Protein AF-A0A522JCJ2-F1 (afdb_monomer_lite)

Radius of gyration: 35.07 Å; chains: 1; bounding box: 70×80×94 Å

Structure (mmCIF, N/CA/C/O backbone):
data_AF-A0A522JCJ2-F1
#
_entry.id   AF-A0A522JCJ2-F1
#
loop_
_atom_site.group_PDB
_atom_site.id
_atom_site.type_symbol
_atom_site.label_atom_id
_atom_site.label_alt_id
_atom_site.label_comp_id
_atom_site.label_asym_id
_atom_site.label_entity_id
_atom_site.label_seq_id
_atom_site.pdbx_PDB_ins_code
_atom_site.Cartn_x
_atom_site.Cartn_y
_atom_site.Cartn_z
_atom_site.occupancy
_atom_site.B_iso_or_equiv
_atom_site.auth_seq_id
_atom_site.auth_comp_id
_atom_site.auth_asym_id
_atom_site.auth_atom_id
_atom_site.pdbx_PDB_model_num
ATOM 1 N N . MET A 1 1 ? -13.138 44.680 46.584 1.00 39.56 1 MET A N 1
ATOM 2 C CA . MET A 1 1 ? -12.083 45.059 45.614 1.00 39.56 1 MET A CA 1
ATOM 3 C C . MET A 1 1 ? -11.390 43.790 45.123 1.00 39.56 1 MET A C 1
ATOM 5 O O . MET A 1 1 ? -10.806 43.084 45.936 1.00 39.56 1 MET A O 1
ATOM 9 N N . ARG A 1 2 ? -11.532 43.429 43.839 1.00 47.00 2 ARG A N 1
ATOM 10 C CA . ARG A 1 2 ? -10.900 42.228 43.259 1.00 47.00 2 ARG A CA 1
ATOM 11 C C . ARG A 1 2 ? -9.433 42.543 42.948 1.00 47.00 2 ARG A C 1
ATOM 13 O O . ARG A 1 2 ? -9.166 43.411 42.126 1.00 47.00 2 ARG A O 1
ATOM 20 N N . ARG A 1 3 ? -8.492 41.864 43.613 1.00 49.44 3 ARG A N 1
ATOM 21 C CA . ARG A 1 3 ? -7.062 41.921 43.270 1.00 49.44 3 ARG A CA 1
ATOM 22 C C . ARG A 1 3 ? -6.857 41.191 41.942 1.00 49.44 3 ARG A C 1
ATOM 24 O O . ARG A 1 3 ? -6.947 39.967 41.903 1.00 49.44 3 ARG A O 1
ATOM 31 N N . ALA A 1 4 ? -6.607 41.935 40.867 1.00 53.41 4 ALA A N 1
ATOM 32 C CA . ALA A 1 4 ? -6.116 41.364 39.620 1.00 53.41 4 ALA A CA 1
ATOM 33 C C . ALA A 1 4 ? -4.704 40.812 39.873 1.00 53.41 4 ALA A C 1
ATOM 35 O O . ALA A 1 4 ? -3.803 41.558 40.256 1.00 53.41 4 ALA A O 1
ATOM 36 N N . ARG A 1 5 ? -4.523 39.496 39.731 1.00 63.50 5 ARG A N 1
ATOM 37 C CA . ARG A 1 5 ? -3.193 38.880 39.744 1.00 63.50 5 ARG A CA 1
ATOM 38 C C . ARG A 1 5 ? -2.581 39.125 38.368 1.00 63.50 5 ARG A C 1
ATOM 40 O O . ARG A 1 5 ? -3.046 38.565 37.381 1.00 63.50 5 ARG A O 1
ATOM 47 N N . ALA A 1 6 ? -1.600 40.020 38.308 1.00 58.66 6 ALA A N 1
ATOM 48 C CA . ALA A 1 6 ? -0.792 40.226 37.118 1.00 58.66 6 ALA A CA 1
ATOM 49 C C . ALA A 1 6 ? 0.098 38.990 36.939 1.00 58.66 6 ALA A C 1
ATOM 51 O O . ALA A 1 6 ? 1.076 38.817 37.665 1.00 58.66 6 ALA A O 1
ATOM 52 N N . TYR A 1 7 ? -0.288 38.098 36.028 1.00 66.50 7 TYR A N 1
ATOM 53 C CA . TYR A 1 7 ? 0.570 36.997 35.602 1.00 66.50 7 TYR A CA 1
ATOM 54 C C . TYR A 1 7 ? 1.799 37.589 34.913 1.00 66.50 7 TYR A C 1
ATOM 56 O O . TYR A 1 7 ? 1.682 38.476 34.064 1.00 66.50 7 TYR A O 1
ATOM 64 N N . THR A 1 8 ? 2.984 37.151 35.329 1.00 78.88 8 THR A N 1
ATOM 65 C CA . THR A 1 8 ? 4.235 37.665 34.765 1.00 78.88 8 THR A CA 1
ATOM 66 C C . THR A 1 8 ? 4.354 37.231 33.304 1.00 78.88 8 THR A C 1
ATOM 68 O O . THR A 1 8 ? 3.964 36.124 32.939 1.00 78.88 8 THR A O 1
ATOM 71 N N . LEU A 1 9 ? 4.888 38.101 32.444 1.00 75.44 9 LEU A N 1
ATOM 72 C CA . LEU A 1 9 ? 5.005 37.867 30.994 1.00 75.44 9 LEU A CA 1
ATOM 73 C C . LEU A 1 9 ? 5.744 36.546 30.675 1.00 75.44 9 LEU A C 1
ATOM 75 O O . LEU A 1 9 ? 5.425 35.851 29.713 1.00 75.44 9 LEU A O 1
ATOM 79 N N . LEU A 1 10 ? 6.671 36.159 31.553 1.00 80.12 10 LEU A N 1
ATOM 80 C CA . LEU A 1 10 ? 7.432 34.913 31.494 1.00 80.12 10 LEU A CA 1
ATOM 81 C C . LEU A 1 10 ? 6.557 33.656 31.670 1.00 80.12 10 LEU A C 1
ATOM 83 O O . LEU A 1 10 ? 6.792 32.647 31.011 1.00 80.12 10 LEU A O 1
ATOM 87 N N . GLU A 1 11 ? 5.515 33.722 32.497 1.00 78.31 11 GLU A N 1
ATOM 88 C CA . GLU A 1 11 ? 4.600 32.604 32.762 1.00 78.31 11 GLU A CA 1
ATOM 89 C C . GLU A 1 11 ? 3.718 32.295 31.542 1.00 78.31 11 GLU A C 1
ATOM 91 O O . GLU A 1 11 ? 3.523 31.134 31.181 1.00 78.31 11 GLU A O 1
ATOM 96 N N . ILE A 1 12 ? 3.270 33.336 30.830 1.00 87.06 12 ILE A N 1
ATOM 97 C CA . ILE A 1 12 ? 2.487 33.190 29.593 1.00 87.06 12 ILE A CA 1
ATOM 98 C C . ILE A 1 12 ? 3.350 32.602 28.464 1.00 87.06 12 ILE A C 1
ATOM 100 O O . ILE A 1 12 ? 2.878 31.749 27.710 1.00 87.06 12 ILE A O 1
ATOM 104 N N . LEU A 1 13 ? 4.626 32.994 28.368 1.00 84.12 13 LEU A N 1
ATOM 105 C CA . LEU A 1 13 ? 5.549 32.464 27.356 1.00 84.12 13 LEU A CA 1
ATOM 106 C C . LEU A 1 13 ? 5.823 30.964 27.531 1.00 84.12 13 LEU A C 1
ATOM 108 O O . LEU A 1 13 ? 5.864 30.232 26.542 1.00 84.12 13 LEU A O 1
ATOM 112 N N . ILE A 1 14 ? 5.956 30.486 28.771 1.00 85.69 14 ILE A N 1
ATOM 113 C CA . ILE A 1 14 ? 6.172 29.058 29.049 1.00 85.69 14 ILE A CA 1
ATOM 114 C C . ILE A 1 14 ? 4.930 28.241 28.685 1.00 85.69 14 ILE A C 1
ATOM 116 O O . ILE A 1 14 ? 5.049 27.205 28.030 1.00 85.69 14 ILE A O 1
ATOM 120 N N . VAL A 1 15 ? 3.734 28.715 29.045 1.00 88.31 15 VAL A N 1
ATOM 121 C CA . VAL A 1 15 ? 2.479 28.021 28.712 1.00 88.31 15 VAL A CA 1
ATOM 122 C C . VAL A 1 15 ? 2.301 27.905 27.196 1.00 88.31 15 VAL A C 1
ATOM 124 O O . VAL A 1 15 ? 1.939 26.837 26.703 1.00 88.31 15 VAL A O 1
ATOM 127 N N . LEU A 1 16 ? 2.621 28.957 26.439 1.00 81.38 16 LEU A N 1
ATOM 128 C CA . LEU A 1 16 ? 2.562 28.920 24.975 1.00 81.38 16 LEU A CA 1
ATOM 129 C C . LEU A 1 16 ? 3.581 27.948 24.368 1.00 81.38 16 LEU A C 1
ATOM 131 O O . LEU A 1 16 ? 3.234 27.218 23.441 1.00 81.38 16 LEU A O 1
ATOM 135 N N . ALA A 1 17 ? 4.802 27.880 24.902 1.00 81.00 17 ALA A N 1
ATOM 136 C CA . ALA A 1 17 ? 5.811 26.926 24.442 1.00 81.00 17 ALA A CA 1
ATOM 137 C C . ALA A 1 17 ? 5.389 25.468 24.698 1.00 81.00 17 ALA A C 1
ATOM 139 O O . ALA A 1 17 ? 5.555 24.611 23.827 1.00 81.00 17 ALA A O 1
ATOM 140 N N . VAL A 1 18 ? 4.785 25.188 25.858 1.00 82.94 18 VAL A N 1
ATOM 141 C CA . VAL A 1 18 ? 4.261 23.854 26.194 1.00 82.94 18 VAL A CA 1
ATOM 142 C C . VAL A 1 18 ? 3.070 23.491 25.308 1.00 82.94 18 VAL A C 1
ATOM 144 O O . VAL A 1 18 ? 3.015 22.373 24.797 1.00 82.94 18 VAL A O 1
ATOM 147 N N . LEU A 1 19 ? 2.148 24.425 25.058 1.00 77.88 19 LEU A N 1
ATOM 148 C CA . LEU A 1 19 ? 1.013 24.207 24.154 1.00 77.88 19 LEU A CA 1
ATOM 149 C C . LEU A 1 19 ? 1.470 23.961 22.709 1.00 77.88 19 LEU A C 1
ATOM 151 O O . LEU A 1 19 ? 0.971 23.040 22.057 1.00 77.88 19 LEU A O 1
ATOM 155 N N . ALA A 1 20 ? 2.449 24.725 22.217 1.00 76.06 20 ALA A N 1
ATOM 156 C CA . ALA A 1 20 ? 3.054 24.518 20.900 1.00 76.06 20 ALA A CA 1
ATOM 157 C C . ALA A 1 20 ? 3.768 23.155 20.803 1.00 76.06 20 ALA A C 1
ATOM 159 O O . ALA A 1 20 ? 3.613 22.431 19.820 1.00 76.06 20 ALA A O 1
ATOM 160 N N . GLY A 1 21 ? 4.500 22.752 21.844 1.00 72.56 21 GLY A N 1
ATOM 161 C CA . GLY A 1 21 ? 5.127 21.430 21.909 1.00 72.56 21 GLY A CA 1
ATOM 162 C C . GLY A 1 21 ? 4.108 20.285 21.923 1.00 72.56 21 GLY A C 1
ATOM 163 O O . GLY A 1 21 ? 4.248 19.320 21.169 1.00 72.56 21 GLY A O 1
ATOM 164 N N . ALA A 1 22 ? 3.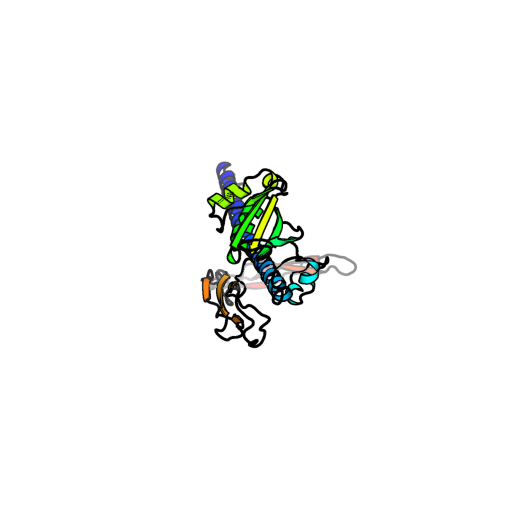050 20.405 22.730 1.00 70.12 22 ALA A N 1
ATOM 165 C CA . ALA A 1 22 ? 1.992 19.403 22.841 1.00 70.12 22 ALA A CA 1
ATOM 166 C C . ALA A 1 22 ? 1.224 19.234 21.522 1.00 70.12 22 ALA A C 1
ATOM 168 O O . ALA A 1 22 ? 0.993 18.111 21.078 1.00 70.12 22 ALA A O 1
ATOM 169 N N . THR A 1 23 ? 0.886 20.338 20.853 1.00 67.75 23 THR A N 1
ATOM 170 C CA . THR A 1 23 ? 0.208 20.313 19.545 1.00 67.75 23 THR A CA 1
ATOM 171 C C . THR A 1 23 ? 1.057 19.651 18.460 1.00 67.75 23 THR A C 1
ATOM 173 O O . THR A 1 23 ? 0.554 18.787 17.740 1.00 67.75 23 THR A O 1
ATOM 176 N N . VAL A 1 24 ? 2.355 19.960 18.377 1.00 65.06 24 VAL A N 1
ATOM 177 C CA . VAL A 1 24 ? 3.271 19.295 17.430 1.00 65.06 24 VAL A CA 1
ATOM 178 C C . VAL A 1 24 ? 3.435 17.804 17.755 1.00 65.06 24 VAL A C 1
ATOM 180 O O . VAL A 1 24 ? 3.438 16.973 16.843 1.00 65.06 24 VAL A O 1
ATOM 183 N N . GLY A 1 25 ? 3.535 17.445 19.038 1.00 56.69 25 GLY A N 1
ATOM 184 C CA . GLY A 1 25 ? 3.641 16.052 19.484 1.00 56.69 25 GLY A CA 1
ATOM 185 C C . GLY A 1 25 ? 2.408 15.221 19.123 1.00 56.69 25 GLY A C 1
ATOM 186 O O . GLY A 1 25 ? 2.534 14.116 18.595 1.00 56.69 25 GLY A O 1
ATOM 187 N N . VAL A 1 26 ? 1.218 15.785 19.322 1.00 60.09 26 VAL A N 1
ATOM 188 C CA . VAL A 1 26 ? -0.063 15.156 18.979 1.00 60.09 26 VAL A CA 1
ATOM 189 C C . VAL A 1 26 ? -0.217 14.985 17.459 1.00 60.09 26 VAL A C 1
ATOM 191 O O . VAL A 1 26 ? -0.576 13.901 17.005 1.00 60.09 26 VAL A O 1
ATOM 194 N N . LEU A 1 27 ? 0.153 15.984 16.649 1.00 53.62 27 LEU A N 1
ATOM 195 C CA . LEU A 1 27 ? 0.138 15.876 15.179 1.00 53.62 27 LEU A CA 1
ATOM 196 C C . LEU A 1 27 ? 1.114 14.813 14.646 1.00 53.62 27 LEU A C 1
ATOM 198 O O . LEU A 1 27 ? 0.794 14.078 13.709 1.00 53.62 27 LEU A O 1
ATOM 202 N N . ARG A 1 28 ? 2.296 14.681 15.261 1.00 53.09 28 ARG A N 1
ATOM 203 C CA . ARG A 1 28 ? 3.255 13.609 14.945 1.00 53.09 28 ARG A CA 1
ATOM 204 C C . ARG A 1 28 ? 2.675 12.231 15.266 1.00 53.09 28 ARG A C 1
ATOM 206 O O . ARG A 1 28 ? 2.857 11.314 14.470 1.00 53.09 28 ARG A O 1
ATOM 213 N N . LEU A 1 29 ? 1.950 12.099 16.377 1.00 52.84 29 LEU A N 1
ATOM 214 C CA . LEU A 1 29 ? 1.332 10.837 16.784 1.00 52.84 29 LEU A CA 1
ATOM 215 C C . LEU A 1 29 ? 0.191 10.429 15.837 1.00 52.84 29 LEU A C 1
ATOM 217 O O . LEU A 1 29 ? 0.156 9.283 15.396 1.00 52.84 29 LEU A O 1
ATOM 221 N N . PHE A 1 30 ? -0.680 11.373 15.461 1.00 50.62 30 PHE A N 1
ATOM 222 C CA . PHE A 1 30 ? -1.784 11.121 14.525 1.00 50.62 30 PHE A CA 1
ATOM 223 C C . PHE A 1 30 ? -1.301 10.812 13.098 1.00 50.62 30 PHE A C 1
ATOM 225 O O . PHE A 1 30 ? -1.813 9.901 12.453 1.00 50.62 30 PHE A O 1
ATOM 232 N N . SER A 1 31 ? -0.238 11.468 12.618 1.00 45.00 31 SER A N 1
ATOM 233 C CA . SER A 1 31 ? 0.308 11.151 11.287 1.00 45.00 31 SER A CA 1
ATOM 234 C C . SER A 1 31 ? 0.875 9.728 11.181 1.00 45.00 31 SER A C 1
ATOM 236 O O . SER A 1 31 ? 0.872 9.146 10.099 1.00 45.00 31 SER A O 1
ATOM 238 N N . MET A 1 32 ? 1.325 9.136 12.292 1.00 51.09 32 MET A N 1
ATOM 239 C CA . MET A 1 32 ? 1.806 7.751 12.333 1.00 51.09 32 MET A CA 1
ATOM 240 C C . MET A 1 32 ? 0.671 6.718 12.300 1.00 51.09 32 MET A C 1
ATOM 242 O O . MET A 1 32 ? 0.886 5.618 11.789 1.00 51.09 32 MET A O 1
ATOM 246 N N . SER A 1 33 ? -0.518 7.027 12.832 1.00 49.38 33 SER A N 1
ATOM 247 C CA . SER A 1 33 ? -1.679 6.125 12.762 1.00 49.38 33 SER A CA 1
ATOM 248 C C . SER A 1 33 ? -2.324 6.123 11.378 1.00 49.38 33 SER A C 1
ATOM 250 O O . SER A 1 33 ? -2.636 5.050 10.862 1.00 49.38 33 SER A O 1
ATOM 252 N N . ASP A 1 34 ? -2.435 7.286 10.736 1.00 54.53 34 ASP A N 1
ATOM 253 C CA . ASP A 1 34 ? -3.073 7.401 9.418 1.00 54.53 34 ASP A CA 1
ATOM 254 C C . ASP A 1 34 ? -2.214 6.773 8.314 1.00 54.53 34 ASP A C 1
ATOM 256 O O . ASP A 1 34 ? -2.722 6.055 7.456 1.00 54.53 34 ASP A O 1
ATOM 260 N N . VAL A 1 35 ? -0.887 6.949 8.378 1.00 56.22 35 VAL A N 1
ATOM 261 C CA . VAL A 1 35 ? 0.051 6.313 7.435 1.00 56.22 35 VAL A CA 1
ATOM 262 C C . VAL A 1 35 ? 0.006 4.788 7.545 1.00 56.22 35 VAL A C 1
ATOM 264 O O . VAL A 1 35 ? 0.123 4.106 6.532 1.00 56.22 35 VAL A O 1
ATOM 267 N N . LYS A 1 36 ? -0.201 4.234 8.747 1.00 58.78 36 LYS A N 1
ATOM 268 C CA . LYS A 1 36 ? -0.339 2.781 8.932 1.00 58.78 36 LYS A CA 1
ATOM 269 C C . LYS A 1 36 ? -1.658 2.261 8.372 1.00 58.78 36 LYS A C 1
ATOM 271 O O . LYS A 1 36 ? -1.648 1.240 7.693 1.00 58.78 36 LYS A O 1
ATOM 276 N N . ALA A 1 37 ? -2.766 2.958 8.616 1.00 60.09 37 ALA A N 1
ATOM 277 C CA . ALA A 1 37 ? -4.070 2.570 8.084 1.00 60.09 37 ALA A CA 1
ATOM 278 C C . ALA A 1 37 ? -4.103 2.637 6.546 1.00 60.09 37 ALA A C 1
ATOM 280 O O . ALA A 1 37 ? -4.580 1.702 5.897 1.00 60.09 37 ALA A O 1
ATOM 281 N N . GLU A 1 38 ? -3.535 3.694 5.960 1.00 64.12 38 GLU A N 1
ATOM 282 C CA . GLU A 1 38 ? -3.481 3.863 4.506 1.00 64.12 38 GLU A CA 1
ATOM 283 C C . GLU A 1 38 ? -2.511 2.868 3.856 1.00 64.12 38 GLU A C 1
ATOM 285 O O . GLU A 1 38 ? -2.858 2.236 2.860 1.00 64.12 38 GLU A O 1
ATOM 290 N N . ALA A 1 39 ? -1.348 2.617 4.469 1.00 65.62 39 ALA A N 1
ATOM 291 C CA . ALA A 1 39 ? -0.423 1.585 4.002 1.00 65.62 39 ALA A CA 1
ATOM 292 C C . ALA A 1 39 ? -1.046 0.181 4.059 1.00 65.62 39 ALA A C 1
ATOM 294 O O . ALA A 1 39 ? -0.883 -0.590 3.121 1.00 65.62 39 ALA A O 1
ATOM 295 N N . GLN A 1 40 ? -1.812 -0.149 5.105 1.00 68.62 40 GLN A N 1
ATOM 296 C CA . GLN A 1 40 ? -2.522 -1.432 5.206 1.00 68.62 40 GLN A CA 1
ATOM 297 C C . GLN A 1 40 ? -3.634 -1.576 4.168 1.00 68.62 40 GLN A C 1
ATOM 299 O O . GLN A 1 40 ? -3.884 -2.667 3.647 1.00 68.62 40 GLN A O 1
ATOM 304 N N . LYS A 1 41 ? -4.354 -0.488 3.890 1.00 69.81 41 LYS A N 1
ATOM 305 C CA . LYS A 1 41 ? -5.380 -0.463 2.850 1.00 69.81 41 LYS A CA 1
ATOM 306 C C . LYS A 1 41 ? -4.758 -0.663 1.469 1.00 69.81 41 LYS A C 1
ATOM 308 O O . LYS A 1 41 ? -5.244 -1.508 0.718 1.00 69.81 41 LYS A O 1
ATOM 313 N N . GLU A 1 42 ? -3.670 0.041 1.172 1.00 73.56 42 GLU A N 1
ATOM 314 C CA . GLU A 1 42 ? -2.948 -0.112 -0.092 1.00 73.56 42 GLU A CA 1
ATOM 315 C C . GLU A 1 42 ? -2.330 -1.503 -0.233 1.00 73.56 42 GLU A C 1
ATOM 317 O O . GLU A 1 42 ? -2.436 -2.128 -1.284 1.00 73.56 42 GLU A O 1
ATOM 322 N N . GLN A 1 43 ? -1.733 -2.029 0.834 1.00 73.69 43 GLN A N 1
ATOM 323 C CA . GLN A 1 43 ? -1.132 -3.356 0.821 1.00 73.69 43 GLN A CA 1
ATOM 324 C C . GLN A 1 43 ? -2.174 -4.425 0.473 1.00 73.69 43 GLN A C 1
ATOM 326 O O . GLN A 1 43 ? -1.928 -5.251 -0.399 1.00 73.69 43 GLN A O 1
ATOM 331 N N . ARG A 1 44 ? -3.375 -4.365 1.066 1.00 74.56 44 ARG A N 1
ATOM 332 C CA . ARG A 1 44 ? -4.482 -5.275 0.715 1.00 74.56 44 ARG A CA 1
ATOM 333 C C . ARG A 1 44 ? -4.932 -5.119 -0.736 1.00 74.56 44 ARG A C 1
ATOM 335 O O . ARG A 1 44 ? -5.167 -6.122 -1.405 1.00 74.56 44 ARG A O 1
ATOM 342 N N . SER A 1 45 ? -5.034 -3.879 -1.214 1.00 77.38 45 SER A N 1
ATOM 343 C CA . SER A 1 45 ? -5.377 -3.557 -2.604 1.00 77.38 45 SER A CA 1
ATOM 344 C C . SER A 1 45 ? -4.387 -4.188 -3.588 1.00 77.38 45 SER A C 1
ATOM 346 O O . SER A 1 45 ? -4.782 -4.894 -4.519 1.00 77.38 45 SER A O 1
ATOM 348 N N . ILE A 1 46 ? -3.090 -4.006 -3.342 1.00 79.19 46 ILE A N 1
ATOM 349 C CA . ILE A 1 46 ? -2.034 -4.481 -4.234 1.00 79.19 46 ILE A CA 1
ATOM 350 C C . ILE A 1 46 ? -1.844 -5.993 -4.134 1.00 79.19 46 ILE A C 1
ATOM 352 O O . ILE A 1 46 ? -1.684 -6.624 -5.176 1.00 79.19 46 ILE A O 1
ATOM 356 N N . SER A 1 47 ? -1.946 -6.603 -2.950 1.00 78.19 47 SER A N 1
ATOM 357 C CA . SER A 1 47 ? -1.942 -8.069 -2.824 1.00 78.19 47 SER A CA 1
ATOM 358 C C . SER A 1 47 ? -3.111 -8.699 -3.589 1.00 78.19 47 SER A C 1
ATOM 360 O O . SER A 1 47 ? -2.905 -9.624 -4.373 1.00 78.19 47 SER A O 1
ATOM 362 N N . ALA A 1 48 ? -4.322 -8.142 -3.465 1.00 79.00 48 ALA A N 1
ATOM 363 C CA . ALA A 1 48 ? -5.478 -8.608 -4.231 1.00 79.00 48 ALA A CA 1
ATOM 364 C C . ALA A 1 48 ? -5.277 -8.447 -5.749 1.00 79.00 48 ALA A C 1
ATOM 366 O O . ALA A 1 48 ? -5.664 -9.326 -6.521 1.00 79.00 48 ALA A O 1
ATOM 367 N N . LEU A 1 49 ? -4.639 -7.354 -6.186 1.00 83.94 49 LEU A N 1
ATOM 368 C CA . LEU A 1 49 ? -4.289 -7.136 -7.590 1.00 83.94 49 LEU A CA 1
ATOM 369 C C . LEU A 1 49 ? -3.265 -8.157 -8.083 1.00 83.94 49 LEU A C 1
ATOM 371 O O . LEU A 1 49 ? -3.467 -8.766 -9.130 1.00 83.94 49 LEU A O 1
ATOM 375 N N . VAL A 1 50 ? -2.202 -8.390 -7.323 1.00 84.81 50 VAL A N 1
ATOM 376 C CA . VAL A 1 50 ? -1.175 -9.391 -7.624 1.00 84.81 50 VAL A CA 1
ATOM 377 C C . VAL A 1 50 ? -1.796 -10.783 -7.769 1.00 84.81 50 VAL A C 1
ATOM 379 O O . VAL A 1 50 ? -1.490 -11.487 -8.735 1.00 84.81 50 VAL A O 1
ATOM 382 N N . ASP A 1 51 ? -2.699 -11.169 -6.870 1.00 82.38 51 ASP A N 1
ATOM 383 C CA . ASP A 1 51 ? -3.380 -12.464 -6.933 1.00 82.38 51 ASP A CA 1
ATOM 384 C C . ASP A 1 51 ? -4.371 -12.548 -8.098 1.00 82.38 51 ASP A C 1
ATOM 386 O O . ASP A 1 51 ? -4.437 -13.576 -8.773 1.00 82.38 51 ASP A O 1
ATOM 390 N N . ALA A 1 52 ? -5.073 -11.460 -8.421 1.00 83.12 52 ALA A N 1
ATOM 391 C CA . ALA A 1 52 ? -5.925 -11.389 -9.605 1.00 83.12 52 ALA A CA 1
ATOM 392 C C . ALA A 1 52 ? -5.114 -11.551 -10.904 1.00 83.12 52 ALA A C 1
ATOM 394 O O . ALA A 1 52 ? -5.513 -12.318 -11.783 1.00 83.12 52 ALA A O 1
ATOM 395 N N . VAL A 1 53 ? -3.952 -10.893 -11.020 1.00 85.62 53 VAL A N 1
ATOM 396 C CA . VAL A 1 53 ? -3.042 -11.061 -12.169 1.00 85.62 53 VAL A CA 1
ATOM 397 C C . VAL A 1 53 ? -2.566 -12.509 -12.258 1.00 85.62 53 VAL A C 1
ATOM 399 O O . VAL A 1 53 ? -2.646 -13.123 -13.323 1.00 85.62 53 VAL A O 1
ATOM 402 N N . ARG A 1 54 ? -2.111 -13.086 -11.141 1.00 83.81 54 ARG A N 1
ATOM 403 C CA . ARG A 1 54 ? -1.665 -14.487 -11.092 1.00 83.81 54 ARG A CA 1
ATOM 404 C C . ARG A 1 54 ? -2.781 -15.448 -11.490 1.00 83.81 54 ARG A C 1
ATOM 406 O O . ARG A 1 54 ? -2.512 -16.369 -12.250 1.00 83.81 54 ARG A O 1
ATOM 413 N N . GLY A 1 55 ? -4.010 -15.219 -11.032 1.00 80.25 55 GLY A N 1
ATOM 414 C CA . GLY A 1 55 ? -5.175 -16.036 -11.369 1.00 80.25 55 GLY A CA 1
ATOM 415 C C . GLY A 1 55 ? -5.535 -15.970 -12.853 1.00 80.25 55 GLY A C 1
ATOM 416 O O . GLY A 1 55 ? -5.667 -17.009 -13.498 1.00 80.25 55 GLY A O 1
ATOM 417 N N . VAL A 1 56 ? -5.623 -14.764 -13.424 1.00 83.44 56 VAL A N 1
ATOM 418 C CA . VAL A 1 56 ? -5.941 -14.565 -14.853 1.00 83.44 56 VAL A CA 1
ATOM 419 C C . VAL A 1 56 ? -4.889 -15.208 -15.755 1.00 83.44 56 VAL A C 1
ATOM 421 O O . VAL A 1 56 ? -5.235 -15.835 -16.753 1.00 83.44 56 VAL A O 1
ATOM 424 N N . TYR A 1 57 ? -3.610 -15.083 -15.398 1.00 82.56 57 TYR A N 1
ATOM 425 C CA . TYR A 1 57 ? -2.500 -15.581 -16.209 1.00 82.56 57 TYR A CA 1
ATOM 426 C C . TYR A 1 57 ? -1.988 -16.950 -15.743 1.00 82.56 57 TYR A C 1
ATOM 428 O O . TYR A 1 57 ? -0.944 -17.390 -16.213 1.00 82.56 57 TYR A O 1
ATOM 436 N N . ALA A 1 58 ? -2.683 -17.663 -14.853 1.00 81.12 58 ALA A N 1
ATOM 437 C CA . ALA A 1 58 ? -2.188 -18.920 -14.276 1.00 81.12 58 ALA A CA 1
ATOM 438 C C . ALA A 1 58 ? -1.877 -19.993 -15.337 1.00 81.12 58 ALA A C 1
ATOM 440 O O . ALA A 1 58 ? -0.897 -20.723 -15.210 1.00 81.12 58 ALA A O 1
ATOM 441 N N . ALA A 1 59 ? -2.696 -20.067 -16.390 1.00 75.50 59 ALA A N 1
ATOM 442 C CA . ALA A 1 59 ? -2.538 -21.019 -17.491 1.00 75.50 59 ALA A CA 1
ATOM 443 C C . ALA A 1 59 ? -1.665 -20.495 -18.646 1.00 75.50 59 ALA A C 1
ATOM 445 O O . ALA A 1 59 ? -1.339 -21.255 -19.558 1.00 75.50 59 ALA A O 1
ATOM 446 N N . SER A 1 60 ? -1.298 -19.212 -18.625 1.00 77.12 60 SER A N 1
ATOM 447 C CA . SER A 1 60 ? -0.465 -18.604 -19.661 1.00 77.12 60 SER A CA 1
ATOM 448 C C . SER A 1 60 ? 1.005 -18.979 -19.442 1.00 77.12 60 SER A C 1
ATOM 450 O O . SER A 1 60 ? 1.446 -19.056 -18.296 1.00 77.12 60 SER A O 1
ATOM 452 N N . PRO A 1 61 ? 1.802 -19.184 -20.504 1.00 73.38 61 PRO A N 1
ATOM 453 C CA . PRO A 1 61 ? 3.239 -19.428 -20.372 1.00 73.38 61 PRO A CA 1
ATOM 454 C C . PRO A 1 61 ? 4.022 -18.143 -20.053 1.00 73.38 61 PRO A C 1
ATOM 456 O O . PRO A 1 61 ? 5.042 -18.209 -19.371 1.00 73.38 61 PRO A O 1
ATOM 459 N N . SER A 1 62 ? 3.501 -16.968 -20.423 1.00 81.75 62 SER A N 1
ATOM 460 C CA . SER A 1 62 ? 4.075 -15.639 -20.147 1.00 81.75 62 SER A CA 1
ATOM 461 C C . SER A 1 62 ? 3.031 -14.675 -19.552 1.00 81.75 62 SER A C 1
ATOM 463 O O . SER A 1 62 ? 1.869 -15.050 -19.370 1.00 81.75 62 SER A O 1
ATOM 465 N N . TYR A 1 63 ? 3.455 -13.462 -19.194 1.00 85.94 63 TYR A N 1
ATOM 466 C CA . TYR A 1 63 ? 2.602 -12.298 -18.898 1.00 85.94 63 TYR A CA 1
ATOM 467 C C . TYR A 1 63 ? 2.531 -11.327 -20.087 1.00 85.94 63 TYR A C 1
ATOM 469 O O . TYR A 1 63 ? 2.209 -10.150 -19.928 1.00 85.94 63 TYR A O 1
ATOM 477 N N . GLU A 1 64 ? 2.875 -11.791 -21.286 1.00 85.00 64 GLU A N 1
ATOM 478 C CA . GLU A 1 64 ? 2.752 -10.983 -22.492 1.00 85.00 64 GLU A CA 1
ATOM 479 C C . GLU A 1 64 ? 1.296 -10.553 -22.700 1.00 85.00 64 GLU A C 1
ATOM 481 O O . GLU A 1 64 ? 0.367 -11.331 -22.481 1.00 85.00 64 GLU A O 1
ATOM 486 N N . GLY A 1 65 ? 1.097 -9.290 -23.077 1.00 81.38 65 GLY A N 1
ATOM 487 C CA . GLY A 1 65 ? -0.243 -8.729 -23.245 1.00 81.38 65 GLY A CA 1
ATOM 488 C C . GLY A 1 65 ? -1.015 -8.538 -21.938 1.00 81.38 65 GLY A C 1
ATOM 489 O O . GLY A 1 65 ? -2.229 -8.355 -21.994 1.00 81.38 65 GLY A O 1
ATOM 490 N N . VAL A 1 66 ? -0.344 -8.571 -20.775 1.00 85.50 66 VAL A N 1
ATOM 491 C CA . VAL A 1 66 ? -1.008 -8.297 -19.498 1.00 85.50 66 VAL A CA 1
ATOM 492 C C . VAL A 1 66 ? -1.729 -6.952 -19.530 1.00 85.50 66 VAL A C 1
ATOM 494 O O . VAL A 1 66 ? -1.145 -5.919 -19.854 1.00 85.50 66 VAL A O 1
ATOM 497 N N . ASP A 1 67 ? -3.011 -6.988 -19.182 1.00 83.94 67 ASP A N 1
ATOM 498 C CA . ASP A 1 67 ? -3.904 -5.848 -19.299 1.00 83.94 67 ASP A CA 1
ATOM 499 C C . ASP A 1 67 ? -4.761 -5.681 -18.041 1.00 83.94 67 ASP A C 1
ATOM 501 O O . ASP A 1 67 ? -5.359 -6.633 -17.525 1.00 83.94 67 ASP A O 1
ATOM 505 N N . MET A 1 68 ? -4.820 -4.441 -17.550 1.00 84.38 68 MET A N 1
ATOM 506 C CA . MET A 1 68 ? -5.523 -4.110 -16.312 1.00 84.38 68 MET A CA 1
ATOM 507 C C . MET A 1 68 ? -7.040 -4.282 -16.450 1.00 84.38 68 MET A C 1
ATOM 509 O O . MET A 1 68 ? -7.697 -4.612 -15.468 1.00 84.38 68 MET A O 1
ATOM 513 N N . SER A 1 69 ? -7.615 -4.108 -17.644 1.00 79.56 69 SER A N 1
ATOM 514 C CA . SER A 1 69 ? -9.062 -4.243 -17.857 1.00 79.56 69 SER A CA 1
ATOM 515 C C . SER A 1 69 ? -9.530 -5.699 -17.800 1.00 79.56 69 SER A C 1
ATOM 517 O O . SER A 1 69 ? -10.652 -5.971 -17.369 1.00 79.56 69 SER A O 1
ATOM 519 N N . LEU A 1 70 ? -8.672 -6.652 -18.182 1.00 78.00 70 LEU A N 1
ATOM 520 C CA . LEU A 1 70 ? -8.947 -8.079 -18.005 1.00 78.00 70 LEU A CA 1
ATOM 521 C C . LEU A 1 70 ? -8.872 -8.475 -16.527 1.00 78.00 70 LEU A C 1
ATOM 523 O O . LEU A 1 70 ? -9.722 -9.215 -16.035 1.00 78.00 70 LEU A O 1
ATOM 527 N N . VAL A 1 71 ? -7.870 -7.955 -15.821 1.00 81.19 71 VAL A N 1
ATOM 528 C CA . VAL A 1 71 ? -7.632 -8.251 -14.404 1.00 81.19 71 VAL A CA 1
ATOM 529 C C . VAL A 1 71 ? -8.710 -7.627 -13.522 1.00 81.19 71 VAL A C 1
ATOM 531 O O . VAL A 1 71 ? -9.231 -8.304 -12.641 1.00 81.19 71 VAL A O 1
ATOM 534 N N . ALA A 1 72 ? -9.133 -6.395 -13.810 1.00 78.75 72 ALA A N 1
ATOM 535 C CA . ALA A 1 72 ? -10.184 -5.686 -13.077 1.00 78.75 72 ALA A CA 1
ATOM 536 C C . ALA A 1 72 ? -11.560 -6.379 -13.121 1.00 78.75 72 ALA A C 1
ATOM 538 O O . ALA A 1 72 ? -12.423 -6.074 -12.305 1.00 78.75 72 ALA A O 1
ATOM 539 N N . LYS A 1 73 ? -11.780 -7.340 -14.028 1.00 73.75 73 LYS A N 1
ATOM 540 C CA . LYS A 1 73 ? -13.009 -8.153 -14.055 1.00 73.75 73 LYS A CA 1
ATOM 541 C C . LYS A 1 73 ? -13.029 -9.261 -12.997 1.00 73.75 73 LYS A C 1
ATOM 543 O O . LYS A 1 73 ? -14.057 -9.915 -12.833 1.00 73.75 73 LYS A O 1
ATOM 548 N N . GLN A 1 74 ? -11.920 -9.501 -12.297 1.00 73.38 74 GLN A N 1
ATOM 549 C CA . GLN A 1 74 ? -11.854 -10.505 -11.238 1.00 73.38 74 GLN A CA 1
ATOM 550 C C . GLN A 1 74 ? -12.676 -10.083 -10.021 1.00 73.38 74 GLN A C 1
ATOM 552 O O . GLN A 1 74 ? -12.531 -8.977 -9.500 1.00 73.38 74 GLN A O 1
ATOM 557 N N . ALA A 1 75 ? -13.502 -11.003 -9.519 1.00 59.31 75 ALA A N 1
ATOM 558 C CA . ALA A 1 75 ? -14.357 -10.762 -8.357 1.00 59.31 75 ALA A CA 1
ATOM 559 C C . ALA A 1 75 ? -13.554 -10.395 -7.093 1.00 59.31 75 ALA A C 1
ATOM 561 O O . ALA A 1 75 ? -14.039 -9.634 -6.258 1.00 59.31 75 ALA A O 1
ATOM 562 N N . SER A 1 76 ? -12.308 -10.874 -6.984 1.00 68.50 76 SER A N 1
ATOM 563 C CA . SER A 1 76 ? -11.388 -10.549 -5.886 1.00 68.50 76 SER A CA 1
ATOM 564 C C . SER A 1 76 ? -11.043 -9.058 -5.785 1.00 68.50 76 SER A C 1
ATOM 566 O O . SER A 1 76 ? -10.598 -8.613 -4.731 1.00 68.50 76 SER A O 1
ATOM 568 N N . LEU A 1 77 ? -11.284 -8.271 -6.840 1.00 69.31 77 LEU A N 1
ATOM 569 C CA . LEU A 1 77 ? -11.012 -6.835 -6.874 1.00 69.31 77 LEU A CA 1
ATOM 570 C C . LEU A 1 77 ? -12.235 -5.959 -6.590 1.00 69.31 77 LEU A C 1
ATOM 572 O O . LEU A 1 77 ? -12.085 -4.746 -6.473 1.00 69.31 77 LEU A O 1
ATOM 576 N N . ALA A 1 78 ? -13.431 -6.523 -6.397 1.00 66.00 78 ALA A N 1
ATOM 577 C CA . ALA A 1 78 ? -14.659 -5.738 -6.224 1.00 66.00 78 ALA A CA 1
ATOM 578 C C . ALA A 1 78 ? -14.599 -4.716 -5.064 1.00 66.00 78 ALA A C 1
ATOM 580 O O . ALA A 1 78 ? -15.208 -3.655 -5.153 1.00 66.00 78 ALA A O 1
ATOM 581 N N . GLY A 1 79 ? -13.835 -5.001 -4.000 1.00 64.25 79 GLY A N 1
ATOM 582 C CA . GLY A 1 79 ? -13.615 -4.079 -2.872 1.00 64.25 79 GLY A CA 1
ATOM 583 C C . GLY A 1 79 ? -12.442 -3.101 -3.040 1.00 64.25 79 GLY A C 1
ATOM 584 O O . GLY A 1 79 ? -12.204 -2.276 -2.161 1.00 64.25 79 GLY A O 1
ATOM 585 N N . VAL A 1 80 ? -11.694 -3.212 -4.138 1.00 66.38 80 VAL A N 1
ATOM 586 C CA . VAL A 1 80 ? -10.439 -2.489 -4.408 1.00 66.38 80 VAL A CA 1
ATOM 587 C C . VAL A 1 80 ? -10.592 -1.485 -5.560 1.00 66.38 80 VAL A C 1
ATOM 589 O O . VAL A 1 80 ? -9.877 -0.485 -5.627 1.00 66.38 80 VAL A O 1
ATOM 592 N N . LEU A 1 81 ? -11.543 -1.721 -6.464 1.00 67.62 81 LEU A N 1
ATOM 593 C CA . LEU A 1 81 ? -11.802 -0.861 -7.617 1.00 67.62 81 LEU A CA 1
ATOM 594 C C . LEU A 1 81 ? -12.531 0.427 -7.209 1.00 67.62 81 LEU A C 1
ATOM 596 O O . LEU A 1 81 ? -13.443 0.419 -6.381 1.00 67.62 81 LEU A O 1
ATOM 600 N N . ARG A 1 82 ? -12.157 1.552 -7.830 1.00 68.56 82 ARG A N 1
ATOM 601 C CA . ARG A 1 82 ? -12.935 2.799 -7.744 1.00 68.56 82 ARG A CA 1
ATOM 602 C C . ARG A 1 82 ? -14.136 2.772 -8.692 1.00 68.56 82 ARG A C 1
ATOM 604 O O . ARG A 1 82 ? -14.286 1.865 -9.502 1.00 68.56 82 ARG A O 1
ATOM 611 N N . ALA A 1 83 ? -14.964 3.819 -8.636 1.00 59.19 83 ALA A N 1
ATOM 612 C CA . ALA A 1 83 ? -16.107 4.017 -9.535 1.00 59.19 83 ALA A CA 1
ATOM 613 C C . ALA A 1 83 ? -15.740 3.967 -11.035 1.00 59.19 83 ALA A C 1
ATOM 615 O O . ALA A 1 83 ? -16.589 3.656 -11.861 1.00 59.19 83 ALA A O 1
ATOM 616 N N . SER A 1 84 ? -14.475 4.231 -11.386 1.00 61.62 84 SER A N 1
ATOM 617 C CA . SER A 1 84 ? -13.930 4.083 -12.741 1.00 61.62 84 SER A CA 1
ATOM 618 C C . SER A 1 84 ? -13.699 2.628 -13.177 1.00 61.62 84 SER A C 1
ATOM 620 O O . SER A 1 84 ? -13.323 2.398 -14.323 1.00 61.62 84 SER A O 1
ATOM 622 N N . GLY A 1 85 ? -13.871 1.648 -12.285 1.00 70.38 85 GLY A N 1
ATOM 623 C CA . GLY A 1 85 ? -13.613 0.231 -12.553 1.00 70.38 85 GLY A CA 1
ATOM 624 C C . GLY A 1 85 ? -12.130 -0.135 -12.637 1.00 70.38 85 GLY A C 1
ATOM 625 O O . GLY A 1 85 ? -11.809 -1.252 -13.029 1.00 70.38 85 GLY A O 1
ATOM 626 N N . LEU A 1 86 ? -11.223 0.780 -12.275 1.00 77.44 86 LEU A N 1
ATOM 627 C CA . LEU A 1 86 ? -9.777 0.558 -12.267 1.00 77.44 86 LEU A CA 1
ATOM 628 C C . LEU A 1 86 ? -9.190 0.792 -10.867 1.00 77.44 86 LEU A C 1
ATOM 630 O O . LEU A 1 86 ? -9.693 1.647 -10.124 1.00 77.44 86 LEU A O 1
ATOM 634 N N . PRO A 1 87 ? -8.130 0.052 -10.497 1.00 78.75 87 PRO A N 1
ATOM 635 C CA . PRO A 1 87 ? -7.451 0.253 -9.230 1.00 78.75 87 PRO A CA 1
ATOM 636 C C . PRO A 1 87 ? -6.612 1.536 -9.267 1.00 78.75 87 PRO A C 1
ATOM 638 O O . PRO A 1 87 ? -5.987 1.888 -10.272 1.00 78.75 87 PRO A O 1
ATOM 641 N N . VAL A 1 88 ? -6.598 2.232 -8.140 1.00 83.00 88 VAL A N 1
ATOM 642 C CA . VAL A 1 88 ? -5.847 3.470 -7.918 1.00 83.00 88 VAL A CA 1
ATOM 643 C C . VAL A 1 88 ? -4.934 3.300 -6.719 1.00 83.00 88 VAL A C 1
ATOM 645 O O . VAL A 1 88 ? -5.216 2.510 -5.821 1.00 83.00 88 VAL A O 1
ATOM 648 N N . SER A 1 89 ? -3.882 4.098 -6.696 1.00 81.88 89 SER A N 1
ATOM 649 C CA . SER A 1 89 ? -2.994 4.233 -5.559 1.00 81.88 89 SER A CA 1
ATOM 650 C C . SER A 1 89 ? -3.671 5.001 -4.429 1.00 81.88 89 SER A C 1
ATOM 652 O O . SER A 1 89 ? -4.153 6.119 -4.632 1.00 81.88 89 SER A O 1
ATOM 654 N N . ALA A 1 90 ? -3.665 4.455 -3.220 1.00 77.88 90 ALA A N 1
ATOM 655 C CA . ALA A 1 90 ? -4.017 5.183 -2.002 1.00 77.88 90 ALA A CA 1
ATOM 656 C C . ALA A 1 90 ? -2.998 6.295 -1.675 1.00 77.88 90 ALA A C 1
ATOM 658 O O . ALA A 1 90 ? -3.339 7.315 -1.083 1.00 77.88 90 ALA A O 1
ATOM 659 N N . PHE A 1 91 ? -1.747 6.137 -2.122 1.00 76.88 91 PHE A N 1
ATOM 660 C CA . PHE A 1 91 ? -0.660 7.081 -1.852 1.00 76.88 91 PHE A CA 1
ATOM 661 C C . PHE A 1 91 ? -0.686 8.335 -2.733 1.00 76.88 91 PHE A C 1
ATOM 663 O O . PHE A 1 91 ? -0.205 9.386 -2.312 1.00 76.88 91 PHE A O 1
ATOM 670 N N . SER A 1 92 ? -1.200 8.240 -3.957 1.00 80.56 92 SER A N 1
ATOM 671 C CA . SER A 1 92 ? -1.203 9.353 -4.921 1.00 80.56 92 SER A CA 1
ATOM 672 C C . SER A 1 92 ? -2.576 9.663 -5.505 1.00 80.56 92 SER A C 1
ATOM 674 O O . SER A 1 92 ? -2.776 10.741 -6.051 1.00 80.56 92 SER A O 1
ATOM 676 N N . GLY A 1 93 ? -3.538 8.747 -5.397 1.00 80.31 93 GLY A N 1
ATOM 677 C CA . GLY A 1 93 ? -4.831 8.843 -6.073 1.00 80.31 93 GLY A CA 1
ATOM 678 C C . GLY A 1 93 ? -4.787 8.490 -7.563 1.00 80.31 93 GLY A C 1
ATOM 679 O O . GLY A 1 93 ? -5.854 8.316 -8.156 1.00 80.31 93 GLY A O 1
ATOM 680 N N . ASP A 1 94 ? -3.591 8.336 -8.136 1.00 84.06 94 ASP A N 1
ATOM 681 C CA . ASP A 1 94 ? -3.362 8.004 -9.541 1.00 84.06 94 ASP A CA 1
ATOM 682 C C . ASP A 1 94 ? -3.712 6.550 -9.862 1.00 84.06 94 ASP A C 1
ATOM 684 O O . ASP A 1 94 ? -3.694 5.669 -9.000 1.00 84.06 94 ASP A O 1
ATOM 688 N N . LEU A 1 95 ? -4.001 6.283 -11.138 1.00 83.56 95 LEU A N 1
ATOM 689 C CA . LEU A 1 95 ? -4.240 4.929 -11.631 1.00 83.56 95 LEU A CA 1
ATOM 690 C C . LEU A 1 95 ? -2.988 4.063 -11.475 1.00 83.56 95 LEU A C 1
ATOM 692 O O . LEU A 1 95 ? -1.887 4.452 -11.876 1.00 83.56 95 LEU A O 1
ATOM 696 N N . LEU A 1 96 ? -3.180 2.850 -10.958 1.00 87.62 96 LEU A N 1
ATOM 697 C CA . LEU A 1 96 ? -2.148 1.826 -11.029 1.00 87.62 96 LEU A CA 1
ATOM 698 C C . LEU A 1 96 ? -2.040 1.341 -12.472 1.00 87.62 96 LEU A C 1
ATOM 700 O O . LEU A 1 96 ? -3.050 1.098 -13.136 1.00 87.62 96 LEU A O 1
ATOM 704 N N . THR A 1 97 ? -0.815 1.165 -12.960 1.00 86.88 97 THR A N 1
ATOM 705 C CA . THR A 1 97 ? -0.594 0.600 -14.298 1.00 86.88 97 THR A CA 1
ATOM 706 C C . THR A 1 97 ? 0.092 -0.750 -14.211 1.00 86.88 97 THR A C 1
ATOM 708 O O . THR A 1 97 ? 0.941 -0.976 -13.350 1.00 86.88 97 THR A O 1
ATOM 711 N N . LEU A 1 98 ? -0.310 -1.654 -15.102 1.00 90.06 98 LEU A N 1
ATOM 712 C CA . LEU A 1 98 ? 0.145 -3.036 -15.156 1.00 90.06 98 LEU A CA 1
ATOM 713 C C . LEU A 1 98 ? 0.818 -3.284 -16.501 1.00 90.06 98 LEU A C 1
ATOM 715 O O . LEU A 1 98 ? 0.287 -2.891 -17.540 1.00 90.06 98 LEU A O 1
ATOM 719 N N . ARG A 1 99 ? 1.997 -3.905 -16.476 1.00 88.81 99 ARG A N 1
ATOM 720 C CA . ARG A 1 99 ? 2.771 -4.241 -17.678 1.00 88.81 99 ARG A CA 1
ATOM 721 C C . ARG A 1 99 ? 3.506 -5.561 -17.508 1.00 88.81 99 ARG A C 1
ATOM 723 O O . ARG A 1 99 ? 3.812 -5.962 -16.386 1.00 88.81 99 ARG A O 1
ATOM 730 N N . ALA A 1 100 ? 3.806 -6.204 -18.632 1.00 87.25 100 ALA A N 1
ATOM 731 C CA . ALA A 1 100 ? 4.696 -7.353 -18.662 1.00 87.25 100 ALA A CA 1
ATOM 732 C C . ALA A 1 100 ? 6.109 -6.891 -18.289 1.00 87.25 100 ALA A C 1
ATOM 734 O O . ALA A 1 100 ? 6.531 -5.794 -18.664 1.00 87.25 100 ALA A O 1
ATOM 735 N N . ALA A 1 101 ? 6.826 -7.721 -17.544 1.00 86.31 101 ALA A N 1
ATOM 736 C CA . ALA A 1 101 ? 8.191 -7.470 -17.114 1.00 86.31 101 ALA A CA 1
ATOM 737 C C . ALA A 1 101 ? 9.052 -8.715 -17.349 1.00 86.31 101 ALA A C 1
ATOM 739 O O . ALA A 1 101 ? 8.547 -9.816 -17.557 1.00 86.31 101 ALA A O 1
ATOM 740 N N . THR A 1 102 ? 10.368 -8.528 -17.329 1.00 81.62 102 THR A N 1
ATOM 741 C CA . THR A 1 102 ? 11.347 -9.592 -17.572 1.00 81.62 102 THR A CA 1
ATOM 742 C C . THR A 1 102 ? 12.331 -9.630 -16.413 1.00 81.62 102 THR A C 1
ATOM 744 O O . THR A 1 102 ? 12.970 -8.621 -16.117 1.00 81.62 102 THR A O 1
ATOM 747 N N . VAL A 1 103 ? 12.455 -10.786 -15.767 1.00 79.00 103 VAL A N 1
ATOM 748 C CA . VAL A 1 103 ? 13.440 -11.056 -14.714 1.00 79.00 103 VAL A CA 1
ATOM 749 C C . VAL A 1 103 ? 14.459 -12.092 -15.179 1.00 79.00 103 VAL A C 1
ATOM 751 O O . VAL A 1 103 ? 15.656 -11.844 -15.038 1.00 79.00 103 VAL A O 1
ATOM 754 N N . ARG A 1 104 ? 14.027 -13.227 -15.744 1.00 80.69 104 ARG A N 1
ATOM 755 C CA . ARG A 1 104 ? 14.930 -14.272 -16.267 1.00 80.69 104 ARG A CA 1
ATOM 756 C C . ARG A 1 104 ? 14.725 -14.535 -17.750 1.00 80.69 104 ARG A C 1
ATOM 758 O O . ARG A 1 104 ? 15.704 -14.614 -18.486 1.00 80.69 104 ARG A O 1
ATOM 765 N N . VAL A 1 105 ? 13.476 -14.680 -18.180 1.00 79.44 105 VAL A N 1
ATOM 766 C CA . VAL A 1 105 ? 13.096 -14.882 -19.587 1.00 79.44 105 VAL A CA 1
ATOM 767 C C . VAL A 1 105 ? 12.039 -13.858 -20.004 1.00 79.44 105 VAL A C 1
ATOM 769 O O . VAL A 1 105 ? 11.340 -13.332 -19.138 1.00 79.44 105 VAL A O 1
ATOM 772 N N . PRO A 1 106 ? 11.918 -13.529 -21.303 1.00 79.81 106 PRO A N 1
ATOM 773 C CA . PRO A 1 106 ? 10.995 -12.493 -21.752 1.00 79.81 106 PRO A CA 1
ATOM 774 C C . PRO A 1 106 ? 9.578 -12.684 -21.201 1.00 79.81 106 PRO A C 1
ATOM 776 O O . PRO A 1 106 ? 8.986 -13.754 -21.348 1.00 79.81 106 PRO A O 1
ATOM 779 N N . ASN A 1 107 ? 9.035 -11.627 -20.592 1.00 81.00 107 ASN A N 1
ATOM 780 C CA . ASN A 1 107 ? 7.667 -11.580 -20.065 1.00 81.00 107 ASN A CA 1
ATOM 781 C C . ASN A 1 107 ? 7.362 -12.627 -18.969 1.00 81.00 107 ASN A C 1
ATOM 783 O O . ASN A 1 107 ? 6.214 -13.052 -18.824 1.00 81.00 107 ASN A O 1
ATOM 787 N N . ASP A 1 108 ? 8.361 -13.064 -18.196 1.00 81.44 108 ASP A N 1
ATOM 788 C CA . ASP A 1 108 ? 8.199 -14.011 -17.077 1.00 81.44 108 ASP A CA 1
ATOM 789 C C . ASP A 1 108 ? 7.782 -13.374 -15.748 1.00 81.44 108 ASP A C 1
ATOM 791 O O . ASP A 1 108 ? 7.567 -14.067 -14.750 1.00 81.44 108 ASP A O 1
ATOM 795 N N . ALA A 1 109 ? 7.639 -12.056 -15.735 1.00 87.44 109 ALA A N 1
ATOM 796 C CA . ALA A 1 109 ? 7.170 -11.284 -14.606 1.00 87.44 109 ALA A CA 1
ATOM 797 C C . ALA A 1 109 ? 6.118 -10.270 -15.062 1.00 87.44 109 ALA A C 1
ATOM 799 O O . ALA A 1 109 ? 5.877 -10.057 -16.252 1.00 87.44 109 ALA A O 1
ATOM 800 N N . PHE A 1 110 ? 5.513 -9.597 -14.096 1.00 89.94 110 PHE A N 1
ATOM 801 C CA . PHE A 1 110 ? 4.722 -8.402 -14.347 1.00 89.94 110 PHE A CA 1
ATOM 802 C C . PHE A 1 110 ? 5.126 -7.304 -13.373 1.00 89.94 110 PHE A C 1
ATOM 804 O O . PHE A 1 110 ? 5.663 -7.568 -12.294 1.00 89.94 110 PHE A O 1
ATOM 811 N N . SER A 1 111 ? 4.872 -6.062 -13.761 1.00 90.06 111 SER A N 1
ATOM 812 C CA . SER A 1 111 ? 5.149 -4.891 -12.943 1.00 90.06 111 SER A CA 1
ATOM 813 C C . SER A 1 111 ? 3.889 -4.090 -12.679 1.00 90.06 111 SER A C 1
ATOM 815 O O . SER A 1 111 ? 3.123 -3.833 -13.612 1.00 90.06 111 SER A O 1
ATOM 817 N N . ILE A 1 112 ? 3.734 -3.633 -11.441 1.00 90.31 112 ILE A N 1
ATOM 818 C CA . ILE A 1 112 ? 2.741 -2.633 -11.053 1.00 90.31 112 ILE A CA 1
ATOM 819 C C . ILE A 1 112 ? 3.474 -1.309 -10.863 1.00 90.31 112 ILE A C 1
ATOM 821 O O . ILE A 1 112 ? 4.476 -1.251 -10.151 1.00 90.31 112 ILE A O 1
ATOM 825 N N . THR A 1 113 ? 2.991 -0.250 -11.505 1.00 88.62 113 THR A N 1
ATOM 826 C CA . THR A 1 113 ? 3.551 1.095 -11.351 1.00 88.62 113 THR A CA 1
ATOM 827 C C . THR A 1 113 ? 2.585 1.990 -10.595 1.00 88.62 113 THR A C 1
ATOM 829 O O . THR A 1 113 ? 1.423 2.129 -10.985 1.00 88.62 113 THR A O 1
ATOM 832 N N . VAL A 1 114 ? 3.112 2.632 -9.558 1.00 89.44 114 VAL A N 1
ATOM 833 C CA . VAL A 1 114 ? 2.464 3.672 -8.762 1.00 89.44 114 VAL A CA 1
ATOM 834 C C . VAL A 1 114 ? 2.995 5.028 -9.234 1.00 89.44 114 VAL A C 1
ATOM 836 O O . VAL A 1 114 ? 4.177 5.314 -9.050 1.00 89.44 114 VAL A O 1
ATOM 839 N N . GLY A 1 115 ? 2.156 5.837 -9.885 1.00 89.62 115 GLY A N 1
ATOM 840 C CA . GLY A 1 115 ? 2.503 7.182 -10.374 1.00 89.62 115 GLY A CA 1
ATOM 841 C C . GLY A 1 115 ? 2.148 8.299 -9.388 1.00 89.62 115 GLY A C 1
ATOM 842 O O . GLY A 1 115 ? 1.548 8.029 -8.350 1.00 89.62 115 GLY A O 1
ATOM 843 N N . GLY A 1 116 ? 2.521 9.542 -9.707 1.00 88.50 116 GLY A N 1
ATOM 844 C CA . GLY A 1 116 ? 2.063 10.735 -8.977 1.00 88.50 116 GLY A CA 1
ATOM 845 C C . GLY A 1 116 ? 2.621 10.876 -7.560 1.00 88.50 116 GLY A C 1
ATOM 846 O O . GLY A 1 116 ? 1.968 11.429 -6.676 1.00 88.50 116 GLY A O 1
ATOM 847 N N . LEU A 1 117 ? 3.801 10.316 -7.298 1.00 88.31 117 LEU A N 1
ATOM 848 C CA . LEU A 1 117 ? 4.375 10.280 -5.958 1.00 88.31 117 LEU A CA 1
ATOM 849 C C . LEU A 1 117 ? 5.235 11.514 -5.685 1.00 88.31 117 LEU A C 1
ATOM 851 O O . LEU A 1 117 ? 6.087 11.904 -6.493 1.00 88.31 117 LEU A O 1
ATOM 855 N N . ASP A 1 118 ? 5.050 12.086 -4.496 1.00 89.94 118 ASP A N 1
ATOM 856 C CA . ASP A 1 118 ? 5.993 13.026 -3.902 1.00 89.94 118 ASP A CA 1
ATOM 857 C C . ASP A 1 118 ? 7.127 12.286 -3.160 1.00 89.94 118 ASP A C 1
ATOM 859 O O . ASP A 1 118 ? 7.150 11.054 -3.072 1.00 89.94 118 ASP A O 1
ATOM 863 N N . ARG A 1 119 ? 8.100 13.026 -2.613 1.00 86.50 119 ARG A N 1
ATOM 864 C CA . ARG A 1 119 ? 9.232 12.421 -1.883 1.00 86.50 119 ARG A CA 1
ATOM 865 C C . ARG A 1 119 ? 8.793 11.601 -0.670 1.00 86.50 119 ARG A C 1
ATOM 867 O O . ARG A 1 119 ? 9.389 10.561 -0.392 1.00 86.50 119 ARG A O 1
ATOM 874 N N . LYS A 1 120 ? 7.777 12.074 0.058 1.00 85.88 120 LYS A N 1
ATOM 875 C CA . LYS A 1 120 ? 7.281 11.428 1.278 1.00 85.88 120 LYS A CA 1
ATOM 876 C C . LYS A 1 120 ? 6.618 10.097 0.926 1.00 85.88 120 LYS A C 1
ATOM 878 O O . LYS A 1 120 ? 6.949 9.072 1.518 1.00 85.88 120 LYS A O 1
ATOM 883 N N . ASN A 1 121 ? 5.730 10.111 -0.058 1.00 86.94 121 ASN A N 1
ATOM 884 C CA . ASN A 1 121 ? 4.966 8.951 -0.487 1.00 86.94 121 ASN A CA 1
ATOM 885 C C . ASN A 1 121 ? 5.851 7.950 -1.239 1.00 86.94 121 ASN A C 1
ATOM 887 O O . ASN A 1 121 ? 5.685 6.752 -1.045 1.00 86.94 121 ASN A O 1
ATOM 891 N N . CYS A 1 122 ? 6.863 8.404 -1.987 1.00 86.44 122 CYS A N 1
ATOM 892 C CA . CYS A 1 122 ? 7.891 7.523 -2.553 1.00 86.44 122 CYS A CA 1
ATOM 893 C C . CYS A 1 122 ? 8.621 6.713 -1.469 1.00 86.44 122 CYS A C 1
ATOM 895 O O . CYS A 1 122 ? 8.742 5.493 -1.577 1.00 86.44 122 CYS A O 1
ATOM 897 N N . ALA A 1 123 ? 9.066 7.369 -0.392 1.00 82.88 123 ALA A N 1
ATOM 898 C CA . ALA A 1 123 ? 9.776 6.687 0.687 1.00 82.88 123 ALA A CA 1
ATOM 899 C C . ALA A 1 123 ? 8.870 5.741 1.497 1.00 82.88 123 ALA A C 1
ATOM 901 O O . ALA A 1 123 ? 9.362 4.780 2.082 1.00 82.88 123 ALA A O 1
ATOM 902 N N . ALA A 1 124 ? 7.558 5.999 1.525 1.00 81.12 124 ALA A N 1
ATOM 903 C CA . ALA A 1 124 ? 6.579 5.170 2.225 1.00 81.12 124 ALA A CA 1
ATOM 904 C C . ALA A 1 124 ? 6.115 3.956 1.401 1.00 81.12 124 ALA A C 1
ATOM 906 O O . ALA A 1 124 ? 5.963 2.866 1.952 1.00 81.12 124 ALA A O 1
ATOM 907 N N . VAL A 1 125 ? 5.913 4.124 0.090 1.00 80.12 125 VAL A N 1
ATOM 908 C CA . VAL A 1 125 ? 5.320 3.095 -0.779 1.00 80.12 125 VAL A CA 1
ATOM 909 C C . VAL A 1 125 ? 6.261 1.909 -0.992 1.00 80.12 125 VAL A C 1
ATOM 911 O O . VAL A 1 125 ? 5.819 0.764 -1.012 1.00 80.12 125 VAL A O 1
ATOM 914 N N . ILE A 1 126 ? 7.570 2.169 -1.087 1.00 78.12 126 ILE A N 1
ATOM 915 C CA . ILE A 1 126 ? 8.576 1.129 -1.324 1.00 78.12 126 ILE A CA 1
ATOM 916 C C . ILE A 1 126 ? 8.579 0.084 -0.195 1.00 78.12 126 ILE A C 1
ATOM 918 O O . ILE A 1 126 ? 8.314 -1.078 -0.489 1.00 78.12 126 ILE A O 1
ATOM 922 N N . PRO A 1 127 ? 8.812 0.428 1.086 1.00 73.69 127 PRO A N 1
ATOM 923 C CA . PRO A 1 127 ? 8.819 -0.568 2.157 1.00 73.69 127 PRO A CA 1
ATOM 924 C C . PRO A 1 127 ? 7.433 -1.165 2.434 1.00 73.69 127 PRO A C 1
ATOM 926 O O . PRO A 1 127 ? 7.355 -2.312 2.862 1.00 73.69 127 PRO A O 1
ATOM 929 N N . ALA A 1 128 ? 6.347 -0.427 2.173 1.00 74.25 128 ALA A N 1
ATOM 930 C CA . ALA A 1 128 ? 4.986 -0.931 2.362 1.00 74.25 128 ALA A CA 1
ATOM 931 C C . ALA A 1 128 ? 4.625 -2.058 1.379 1.00 74.25 128 ALA A C 1
ATOM 933 O O . ALA A 1 128 ? 3.859 -2.955 1.723 1.00 74.25 128 ALA A O 1
ATOM 934 N N . LEU A 1 129 ? 5.175 -2.021 0.163 1.00 75.06 129 LEU A N 1
ATOM 935 C CA . LEU A 1 129 ? 4.782 -2.922 -0.924 1.00 75.06 129 LEU A CA 1
ATOM 936 C C . LEU A 1 129 ? 5.886 -3.884 -1.359 1.00 75.06 129 LEU A C 1
ATOM 938 O O . LEU A 1 129 ? 5.621 -4.828 -2.102 1.00 75.06 129 LEU A O 1
ATOM 942 N N . ALA A 1 130 ? 7.114 -3.683 -0.883 1.00 67.38 130 ALA A N 1
ATOM 943 C CA . ALA A 1 130 ? 8.261 -4.487 -1.274 1.00 67.38 130 ALA A CA 1
ATOM 944 C C . ALA A 1 130 ? 8.193 -5.956 -0.825 1.00 67.38 130 ALA A C 1
ATOM 946 O O . ALA A 1 130 ? 8.898 -6.782 -1.405 1.00 67.38 130 ALA A O 1
ATOM 947 N N . GLY A 1 131 ? 7.356 -6.292 0.166 1.00 65.19 131 GLY A N 1
ATOM 948 C CA . GLY A 1 131 ? 7.303 -7.620 0.793 1.00 65.19 131 GLY A CA 1
ATOM 949 C C . GLY A 1 131 ? 7.056 -8.790 -0.169 1.00 65.19 131 GLY A C 1
ATOM 950 O O . GLY A 1 131 ? 7.548 -9.885 0.078 1.00 65.19 131 GLY A O 1
ATOM 951 N N . GLU A 1 132 ? 6.362 -8.560 -1.289 1.00 64.81 132 GLU A N 1
ATOM 952 C CA . GLU A 1 132 ? 6.107 -9.584 -2.319 1.00 64.81 132 GLU A CA 1
ATOM 953 C C . GLU A 1 132 ? 6.850 -9.339 -3.645 1.00 64.81 132 GLU A C 1
ATOM 955 O O . GLU A 1 132 ? 6.642 -10.059 -4.626 1.00 64.81 132 GLU A O 1
ATOM 960 N N . THR A 1 133 ? 7.711 -8.323 -3.700 1.00 73.88 133 THR A N 1
ATOM 961 C CA . THR A 1 133 ? 8.395 -7.924 -4.936 1.00 73.88 133 THR A CA 1
ATOM 962 C C . THR A 1 133 ? 9.757 -8.580 -5.067 1.00 73.88 133 THR A C 1
ATOM 964 O O . THR A 1 133 ? 10.475 -8.797 -4.094 1.00 73.88 133 THR A O 1
ATOM 967 N N . THR A 1 134 ? 10.142 -8.872 -6.302 1.00 74.12 134 THR A N 1
ATOM 968 C CA . THR A 1 134 ? 11.489 -9.348 -6.634 1.00 74.12 134 THR A CA 1
ATOM 969 C C . THR A 1 134 ? 12.419 -8.186 -6.968 1.00 74.12 134 THR A C 1
ATOM 971 O O . THR A 1 134 ? 13.622 -8.268 -6.721 1.00 74.12 134 THR A O 1
ATOM 974 N N . GLN A 1 135 ? 11.881 -7.101 -7.533 1.00 76.44 135 GLN A N 1
ATOM 975 C CA . GLN A 1 135 ? 12.640 -5.896 -7.865 1.00 76.44 135 GLN A CA 1
ATOM 976 C C . GLN A 1 135 ? 11.793 -4.645 -7.630 1.00 76.44 135 GLN A C 1
ATOM 978 O O . GLN A 1 135 ? 10.575 -4.662 -7.822 1.00 76.44 135 GLN A O 1
ATOM 983 N N . VAL A 1 136 ? 12.468 -3.555 -7.268 1.00 77.31 136 VAL A N 1
ATOM 984 C CA . VAL A 1 136 ? 11.883 -2.219 -7.149 1.00 77.31 136 VAL A CA 1
ATOM 985 C C . VAL A 1 136 ? 12.684 -1.262 -8.025 1.00 77.31 136 VAL A C 1
ATOM 987 O O . VAL A 1 136 ? 13.912 -1.333 -8.089 1.00 77.31 136 VAL A O 1
ATOM 990 N N . ALA A 1 137 ? 11.997 -0.358 -8.711 1.00 78.12 137 ALA A N 1
ATOM 991 C CA . ALA A 1 137 ? 12.626 0.710 -9.474 1.00 78.12 137 ALA A CA 1
ATOM 992 C C . ALA A 1 137 ? 11.870 2.026 -9.296 1.00 78.12 137 ALA A C 1
ATOM 994 O O . ALA A 1 137 ? 10.670 2.030 -9.028 1.00 78.12 137 ALA A O 1
ATOM 995 N N . THR A 1 138 ? 12.555 3.151 -9.469 1.00 76.44 138 THR A N 1
ATOM 996 C CA . THR A 1 138 ? 11.917 4.473 -9.507 1.00 76.44 138 THR A CA 1
ATOM 997 C C . THR A 1 138 ? 11.857 4.997 -10.934 1.00 76.44 138 THR A C 1
ATOM 999 O O . THR A 1 138 ? 12.732 4.727 -11.753 1.00 76.44 138 THR A O 1
ATOM 1002 N N . ILE A 1 139 ? 10.809 5.752 -11.252 1.00 75.25 139 ILE A N 1
ATOM 1003 C CA . ILE A 1 139 ? 10.653 6.450 -12.525 1.00 75.25 139 ILE A CA 1
ATOM 1004 C C . ILE A 1 139 ? 10.971 7.921 -12.299 1.00 75.25 139 ILE A C 1
ATOM 1006 O O . ILE A 1 139 ? 10.323 8.602 -11.501 1.00 75.25 139 ILE A O 1
ATOM 1010 N N . SER A 1 140 ? 11.953 8.408 -13.050 1.00 70.12 140 SER A N 1
ATOM 1011 C CA . SER A 1 140 ? 12.409 9.792 -13.035 1.00 70.12 140 SER A CA 1
ATOM 1012 C C . SER A 1 140 ? 12.457 10.289 -14.480 1.00 70.12 140 SER A C 1
ATOM 1014 O O . SER A 1 140 ? 13.348 9.924 -15.245 1.00 70.12 140 SER A O 1
ATOM 1016 N N . GLY A 1 141 ? 11.445 11.060 -14.892 1.00 60.47 141 GLY A N 1
ATOM 1017 C CA . GLY A 1 141 ? 11.384 11.636 -16.241 1.00 60.47 141 GLY A CA 1
ATOM 1018 C C . GLY A 1 141 ? 11.248 10.619 -17.367 1.00 60.47 141 GLY A C 1
ATOM 1019 O O . GLY A 1 141 ? 11.867 10.788 -18.410 1.00 60.47 141 GLY A O 1
ATOM 1020 N N . GLY A 1 142 ? 10.490 9.543 -17.140 1.00 60.72 142 GLY A N 1
ATOM 1021 C CA . GLY A 1 142 ? 10.306 8.458 -18.111 1.00 60.72 142 GLY A CA 1
ATOM 1022 C C . GLY A 1 142 ? 11.430 7.419 -18.126 1.00 60.72 142 GLY A C 1
ATOM 1023 O O . GLY A 1 142 ? 11.263 6.368 -18.736 1.00 60.72 142 GLY A O 1
ATOM 1024 N N . ASN A 1 143 ? 12.534 7.657 -17.409 1.00 59.03 143 ASN A N 1
ATOM 1025 C CA . ASN A 1 143 ? 13.599 6.674 -17.237 1.00 59.03 143 ASN A CA 1
ATOM 1026 C C . ASN A 1 143 ? 13.366 5.842 -15.976 1.00 59.03 143 ASN A C 1
ATOM 1028 O O . ASN A 1 143 ? 13.099 6.389 -14.903 1.00 59.03 143 ASN A O 1
ATOM 1032 N N . ILE A 1 144 ? 13.504 4.523 -16.113 1.00 62.94 144 ILE A N 1
ATOM 1033 C CA . ILE A 1 144 ? 13.445 3.578 -14.999 1.00 62.94 144 ILE A CA 1
ATOM 1034 C C . ILE A 1 144 ? 14.847 3.481 -14.393 1.00 62.94 144 ILE A C 1
ATOM 1036 O O . ILE A 1 144 ? 15.773 2.969 -15.018 1.00 62.94 144 ILE A O 1
ATOM 1040 N N . GLN A 1 145 ? 15.008 3.966 -13.167 1.00 64.19 145 GLN A N 1
ATOM 1041 C CA . GLN A 1 145 ? 16.202 3.752 -12.360 1.00 64.19 145 GLN A CA 1
ATOM 1042 C C . GLN A 1 145 ? 16.010 2.459 -11.565 1.00 64.19 145 GLN A C 1
ATOM 1044 O O . GLN A 1 145 ? 15.397 2.437 -10.497 1.00 64.19 145 GLN A O 1
ATOM 1049 N N . THR A 1 146 ? 16.479 1.347 -12.128 1.00 57.38 146 THR A N 1
ATOM 1050 C CA . THR A 1 146 ? 16.407 0.035 -11.477 1.00 57.38 146 THR A CA 1
ATOM 1051 C C . THR A 1 146 ? 17.466 -0.083 -10.389 1.00 57.38 146 THR A C 1
ATOM 1053 O O . THR A 1 146 ? 18.651 0.109 -10.667 1.00 57.38 146 THR A O 1
ATOM 1056 N N . THR A 1 147 ? 17.072 -0.487 -9.181 1.00 53.66 147 THR A N 1
ATOM 1057 C CA . THR A 1 147 ? 18.016 -1.118 -8.249 1.00 53.66 147 THR A CA 1
ATOM 1058 C C . THR A 1 147 ? 18.079 -2.606 -8.609 1.00 53.66 147 THR A C 1
ATOM 1060 O O . THR A 1 147 ? 17.040 -3.268 -8.644 1.00 53.66 147 THR A O 1
ATOM 1063 N N . PRO A 1 148 ? 19.250 -3.160 -8.967 1.00 45.75 148 PRO A N 1
ATOM 1064 C CA . PRO A 1 148 ? 19.325 -4.553 -9.379 1.00 45.75 148 PRO A CA 1
ATOM 1065 C C . PRO A 1 148 ? 18.975 -5.487 -8.210 1.00 45.75 148 PRO A C 1
ATOM 1067 O O . PRO A 1 148 ? 19.619 -5.461 -7.166 1.00 45.75 148 PRO A O 1
ATOM 1070 N N . HIS A 1 149 ? 17.974 -6.346 -8.431 1.00 47.81 149 HIS A N 1
ATOM 1071 C CA . HIS A 1 149 ? 17.768 -7.627 -7.737 1.00 47.81 149 HIS A CA 1
ATOM 1072 C C . HIS A 1 149 ? 17.647 -7.618 -6.200 1.00 47.81 149 HIS A C 1
ATOM 1074 O O . HIS A 1 149 ? 17.827 -8.660 -5.565 1.00 47.81 149 HIS A O 1
ATOM 1080 N N . ARG A 1 150 ? 17.295 -6.490 -5.576 1.00 56.62 150 ARG A N 1
ATOM 1081 C CA . ARG A 1 150 ? 17.008 -6.461 -4.138 1.00 56.62 150 ARG A CA 1
ATOM 1082 C C . ARG A 1 150 ? 16.062 -5.330 -3.776 1.00 56.62 150 ARG A C 1
ATOM 1084 O O . ARG A 1 150 ? 16.170 -4.241 -4.330 1.00 56.62 150 ARG A O 1
ATOM 1091 N N . VAL A 1 151 ? 15.185 -5.582 -2.805 1.00 58.44 151 VAL A N 1
ATOM 1092 C CA . VAL A 1 151 ? 14.476 -4.515 -2.091 1.00 58.44 151 VAL A CA 1
ATOM 1093 C C . VAL A 1 151 ? 15.534 -3.566 -1.504 1.00 58.44 151 VAL A C 1
ATOM 1095 O O . VAL A 1 151 ? 16.392 -4.040 -0.750 1.00 58.44 151 VAL A O 1
ATOM 1098 N N . PRO A 1 152 ? 15.541 -2.275 -1.881 1.00 62.91 152 PRO A N 1
ATOM 1099 C CA . PRO A 1 152 ? 16.557 -1.332 -1.427 1.00 62.91 152 PRO A CA 1
ATOM 1100 C C . PRO A 1 152 ? 16.473 -1.112 0.089 1.00 62.91 152 PRO A C 1
ATOM 1102 O O . PRO A 1 152 ? 15.387 -1.112 0.668 1.00 62.91 152 PRO A O 1
ATOM 1105 N N . ASP A 1 153 ? 17.624 -0.924 0.739 1.00 64.88 153 ASP A N 1
ATOM 1106 C CA . ASP A 1 153 ? 17.673 -0.501 2.141 1.00 64.88 153 ASP A CA 1
ATOM 1107 C C . ASP A 1 153 ? 17.191 0.955 2.305 1.00 64.88 153 ASP A C 1
ATOM 1109 O O . ASP A 1 153 ? 16.960 1.677 1.332 1.00 64.88 153 ASP A O 1
ATOM 1113 N N . GLY A 1 154 ? 17.027 1.409 3.552 1.00 66.62 154 GLY A N 1
ATOM 1114 C CA . GLY A 1 154 ? 16.507 2.751 3.831 1.00 66.62 154 GLY A CA 1
ATOM 1115 C C . GLY A 1 154 ? 17.323 3.889 3.199 1.00 66.62 154 GLY A C 1
ATOM 1116 O O . GLY A 1 154 ? 16.748 4.912 2.826 1.00 66.62 154 GLY A O 1
ATOM 1117 N N . ALA A 1 155 ? 18.638 3.716 3.027 1.00 66.62 155 ALA A N 1
ATOM 1118 C CA . ALA A 1 155 ? 19.504 4.722 2.415 1.00 66.62 155 ALA A CA 1
ATOM 1119 C C . ALA A 1 155 ? 19.335 4.749 0.888 1.00 66.62 155 ALA A C 1
ATOM 1121 O O . ALA A 1 155 ? 19.186 5.823 0.300 1.00 66.62 155 ALA A O 1
ATOM 1122 N N . ALA A 1 156 ? 19.272 3.577 0.256 1.00 71.62 156 ALA A N 1
ATOM 1123 C CA . ALA A 1 156 ? 18.993 3.444 -1.168 1.00 71.62 156 ALA A CA 1
ATOM 1124 C C . ALA A 1 156 ? 17.591 3.969 -1.530 1.00 71.62 156 ALA A C 1
ATOM 1126 O O . ALA A 1 156 ? 17.439 4.650 -2.545 1.00 71.62 156 ALA A O 1
ATOM 1127 N N . ILE A 1 157 ? 16.585 3.741 -0.675 1.00 75.25 157 ILE A N 1
ATOM 1128 C CA . ILE A 1 157 ? 15.238 4.321 -0.823 1.00 75.25 157 ILE A CA 1
ATOM 1129 C C . ILE A 1 157 ? 15.300 5.850 -0.772 1.00 75.25 157 ILE A C 1
ATOM 1131 O O . ILE A 1 157 ? 14.768 6.522 -1.656 1.00 75.25 157 ILE A O 1
ATOM 1135 N N . ALA A 1 158 ? 15.972 6.414 0.237 1.00 74.94 158 ALA A N 1
ATOM 1136 C CA . ALA A 1 158 ? 16.093 7.862 0.385 1.00 74.94 158 ALA A CA 1
ATOM 1137 C C . ALA A 1 158 ? 16.768 8.508 -0.836 1.00 74.94 158 ALA A C 1
ATOM 1139 O O . ALA A 1 158 ? 16.305 9.541 -1.324 1.00 74.94 158 ALA A O 1
ATOM 1140 N N . GLN A 1 159 ? 17.817 7.877 -1.368 1.00 78.31 159 GLN A N 1
ATOM 1141 C CA . GLN A 1 159 ? 18.506 8.339 -2.570 1.00 78.31 159 GLN A CA 1
ATOM 1142 C C . GLN A 1 159 ? 17.617 8.238 -3.818 1.00 78.31 159 GLN A C 1
ATOM 1144 O O . GLN A 1 159 ? 17.541 9.193 -4.593 1.00 78.31 159 GLN A O 1
ATOM 1149 N N . ALA A 1 160 ? 16.903 7.125 -3.997 1.00 77.31 160 ALA A N 1
ATOM 1150 C CA . ALA A 1 160 ? 16.009 6.918 -5.135 1.00 77.31 160 ALA A CA 1
ATOM 1151 C C . ALA A 1 160 ? 14.836 7.919 -5.148 1.00 77.31 160 ALA A C 1
ATOM 1153 O O . ALA A 1 160 ? 14.443 8.407 -6.209 1.00 77.31 160 ALA A O 1
ATOM 1154 N N . CYS A 1 161 ? 14.323 8.287 -3.971 1.00 83.81 161 CYS A N 1
ATOM 1155 C CA . CYS A 1 161 ? 13.233 9.251 -3.809 1.00 83.81 161 CYS A CA 1
ATOM 1156 C C . CYS A 1 161 ? 13.688 10.724 -3.793 1.00 83.81 161 CYS A C 1
ATOM 1158 O O . CYS A 1 161 ? 12.848 11.625 -3.772 1.00 83.81 161 CYS A O 1
ATOM 1160 N N . ALA A 1 162 ? 14.994 11.015 -3.822 1.00 84.12 162 ALA A N 1
ATOM 1161 C CA . ALA A 1 162 ? 15.508 12.390 -3.800 1.00 84.12 162 ALA A CA 1
ATOM 1162 C C . ALA A 1 162 ? 15.346 13.136 -5.143 1.00 84.12 162 ALA A C 1
ATOM 1164 O O . ALA A 1 162 ? 15.477 14.366 -5.189 1.00 84.12 162 ALA A O 1
ATOM 1165 N N . GLY A 1 163 ? 15.039 12.412 -6.227 1.00 80.69 163 GLY A N 1
ATOM 1166 C CA . GLY A 1 163 ? 14.954 12.935 -7.592 1.00 80.69 163 GLY A CA 1
ATOM 1167 C C . GLY A 1 163 ? 13.982 14.112 -7.778 1.00 80.69 163 GLY A C 1
ATOM 1168 O O . GLY A 1 163 ? 12.985 14.264 -7.069 1.00 80.69 163 GLY A O 1
ATOM 1169 N N . GLY A 1 164 ? 14.255 14.953 -8.781 1.00 81.62 164 GLY A N 1
ATOM 1170 C CA . GLY A 1 164 ? 13.483 16.175 -9.056 1.00 81.62 164 GLY A CA 1
ATOM 1171 C C . GLY A 1 164 ? 12.010 15.946 -9.424 1.00 81.62 164 GLY A C 1
ATOM 1172 O O . GLY A 1 164 ? 11.194 16.842 -9.232 1.00 81.62 164 GLY A O 1
ATOM 1173 N N . PHE A 1 165 ? 11.642 14.754 -9.898 1.00 85.06 165 PHE A N 1
ATOM 1174 C CA . PHE A 1 165 ? 10.250 14.403 -10.212 1.00 85.06 165 PHE A CA 1
ATOM 1175 C C . PHE A 1 165 ? 9.422 14.151 -8.952 1.00 85.06 165 PHE A C 1
ATOM 1177 O O . PHE A 1 165 ? 8.304 14.650 -8.844 1.00 85.06 165 PHE A O 1
ATOM 1184 N N . PHE A 1 166 ? 10.006 13.497 -7.946 1.00 86.19 166 PHE A N 1
ATOM 1185 C CA . PHE A 1 166 ? 9.388 13.349 -6.626 1.00 86.19 166 PHE A CA 1
ATOM 1186 C C . PHE A 1 166 ? 9.266 14.690 -5.894 1.00 86.19 166 PHE A C 1
ATOM 1188 O O . PHE A 1 166 ? 8.338 14.894 -5.121 1.00 86.19 166 PHE A O 1
ATOM 1195 N N . ALA A 1 167 ? 10.156 15.652 -6.164 1.00 86.94 167 ALA A N 1
ATOM 1196 C CA . ALA A 1 167 ? 9.998 17.018 -5.657 1.00 86.94 167 ALA A CA 1
ATOM 1197 C C . ALA A 1 167 ? 8.777 17.742 -6.258 1.00 86.94 167 ALA A C 1
ATOM 1199 O O . ALA A 1 167 ? 8.237 18.651 -5.637 1.00 86.94 167 ALA A O 1
ATOM 1200 N N . LYS A 1 168 ? 8.351 17.336 -7.459 1.00 87.12 168 LYS A N 1
ATOM 1201 C CA . LYS A 1 168 ? 7.207 17.895 -8.191 1.00 87.12 168 LYS A CA 1
ATOM 1202 C C . LYS A 1 168 ? 5.933 17.049 -8.061 1.00 87.12 168 LYS A C 1
ATOM 1204 O O . LYS A 1 168 ? 4.961 17.353 -8.740 1.00 87.12 168 LYS A O 1
ATOM 1209 N N . GLY A 1 169 ? 5.945 15.972 -7.268 1.00 87.12 169 GLY A N 1
ATOM 1210 C CA . GLY A 1 169 ? 4.803 15.055 -7.143 1.00 87.12 169 GLY A CA 1
ATOM 1211 C C . GLY A 1 169 ? 4.489 14.257 -8.415 1.00 87.12 169 GLY A C 1
ATOM 1212 O O . GLY A 1 169 ? 3.363 13.828 -8.610 1.00 87.12 169 GLY A O 1
ATOM 1213 N N . THR A 1 170 ? 5.461 14.090 -9.314 1.00 87.56 170 THR A N 1
ATOM 1214 C CA . THR A 1 170 ? 5.284 13.406 -10.614 1.00 87.56 170 THR A CA 1
ATOM 1215 C C . THR A 1 170 ? 6.165 12.165 -10.747 1.00 87.56 170 THR A C 1
ATOM 1217 O O . THR A 1 170 ? 6.287 11.598 -11.831 1.00 87.56 170 THR A O 1
ATOM 1220 N N . GLY A 1 171 ? 6.821 11.751 -9.660 1.00 86.88 171 GLY A N 1
ATOM 1221 C CA . GLY A 1 171 ? 7.647 10.550 -9.654 1.00 86.88 171 GLY A CA 1
ATOM 1222 C C . GLY A 1 171 ? 6.801 9.278 -9.657 1.00 86.88 171 GLY A C 1
ATOM 1223 O O . GLY A 1 171 ? 5.624 9.297 -9.296 1.00 86.88 171 GLY A O 1
ATOM 1224 N N . GLY A 1 172 ? 7.409 8.164 -10.058 1.00 88.06 172 GLY A N 1
ATOM 1225 C CA . GLY A 1 172 ? 6.755 6.857 -10.034 1.00 88.06 172 GLY A CA 1
ATOM 1226 C C . GLY A 1 172 ? 7.607 5.787 -9.366 1.00 88.06 172 GLY A C 1
ATOM 1227 O O . GLY A 1 172 ? 8.832 5.897 -9.330 1.00 88.06 172 GLY A O 1
ATOM 1228 N N . VAL A 1 173 ? 6.968 4.743 -8.853 1.00 87.19 173 VAL A N 1
ATOM 1229 C CA . VAL A 1 173 ? 7.622 3.544 -8.315 1.00 87.19 173 VAL A CA 1
ATOM 1230 C C . VAL A 1 173 ? 7.091 2.326 -9.060 1.00 87.19 173 VAL A C 1
ATOM 1232 O O . VAL A 1 173 ? 5.884 2.164 -9.210 1.00 87.19 173 VAL A O 1
ATOM 1235 N N . VAL A 1 174 ? 7.999 1.477 -9.530 1.00 87.88 174 VAL A N 1
ATOM 1236 C CA . VAL A 1 174 ? 7.719 0.223 -10.235 1.00 87.88 174 VAL A CA 1
ATOM 1237 C C . VAL A 1 174 ? 8.053 -0.938 -9.313 1.00 87.88 174 VAL A C 1
ATOM 1239 O O . VAL A 1 174 ? 9.168 -1.034 -8.799 1.00 87.88 174 VAL A O 1
ATOM 1242 N N . LEU A 1 175 ? 7.089 -1.831 -9.138 1.00 87.19 175 LEU A N 1
ATOM 1243 C CA . LEU A 1 175 ? 7.171 -3.025 -8.306 1.00 87.19 175 LEU A CA 1
ATOM 1244 C C . LEU A 1 175 ? 7.079 -4.240 -9.227 1.00 87.19 175 LEU A C 1
ATOM 1246 O O . LEU A 1 175 ? 6.066 -4.414 -9.906 1.00 87.19 175 LEU A O 1
ATOM 1250 N N . VAL A 1 176 ? 8.130 -5.055 -9.292 1.00 86.88 176 VAL A N 1
ATOM 1251 C CA . VAL A 1 176 ? 8.195 -6.228 -10.177 1.00 86.88 176 VAL A CA 1
ATOM 1252 C C . VAL A 1 176 ? 7.929 -7.496 -9.378 1.00 86.88 176 VAL A C 1
ATOM 1254 O O . VAL A 1 176 ? 8.609 -7.771 -8.387 1.00 86.88 176 VAL A O 1
ATOM 1257 N N . TYR A 1 177 ? 6.979 -8.298 -9.850 1.00 85.94 177 TYR A N 1
ATOM 1258 C CA . TYR A 1 177 ? 6.558 -9.550 -9.234 1.00 85.94 177 TYR A CA 1
ATOM 1259 C C . TYR A 1 177 ? 6.962 -10.717 -10.129 1.00 85.94 177 TYR A C 1
ATOM 1261 O O . TYR A 1 177 ? 6.387 -10.930 -11.198 1.00 85.94 177 TYR A O 1
ATOM 1269 N N . TYR A 1 178 ? 7.943 -11.493 -9.674 1.00 84.44 178 TYR A N 1
ATOM 1270 C CA . TYR A 1 178 ? 8.346 -12.738 -10.313 1.00 84.44 178 TYR A CA 1
ATOM 1271 C C . TYR A 1 178 ? 7.952 -13.924 -9.433 1.00 84.44 178 TYR A C 1
ATOM 1273 O O . TYR A 1 178 ? 8.218 -13.945 -8.230 1.00 84.44 178 TYR A O 1
ATOM 1281 N N . ARG A 1 179 ? 7.340 -14.944 -10.039 1.00 69.62 179 ARG A N 1
ATOM 1282 C CA . ARG A 1 179 ? 7.260 -16.286 -9.455 1.00 69.62 179 ARG A CA 1
ATOM 1283 C C . ARG A 1 179 ? 7.792 -17.283 -10.481 1.00 69.62 179 ARG A C 1
ATOM 1285 O O . ARG A 1 179 ? 7.332 -17.241 -11.621 1.00 69.62 179 ARG A O 1
ATOM 1292 N N . PRO A 1 180 ? 8.713 -18.186 -10.100 1.00 58.31 180 PRO A N 1
ATOM 1293 C CA . PRO A 1 180 ? 9.163 -19.236 -11.001 1.00 58.31 180 PRO A CA 1
ATOM 1294 C C . PRO A 1 180 ? 7.962 -20.103 -11.387 1.00 58.31 180 PRO A C 1
ATOM 1296 O O . PRO A 1 180 ? 7.370 -20.767 -10.536 1.00 58.31 180 PRO A O 1
ATOM 1299 N N . ARG A 1 181 ? 7.574 -20.073 -12.665 1.00 60.75 181 ARG A N 1
ATOM 1300 C CA . ARG A 1 181 ? 6.635 -21.057 -13.210 1.00 60.75 181 ARG A CA 1
ATOM 1301 C C . ARG A 1 181 ? 7.368 -22.384 -13.351 1.00 60.75 181 ARG A C 1
ATOM 1303 O O . ARG A 1 181 ? 8.543 -22.397 -13.709 1.00 60.75 181 ARG A O 1
ATOM 1310 N N . ALA A 1 182 ? 6.687 -23.487 -13.048 1.00 51.09 182 ALA A N 1
ATOM 1311 C CA . ALA A 1 182 ? 7.250 -24.821 -13.195 1.00 51.09 182 ALA A CA 1
ATOM 1312 C C . ALA A 1 182 ? 7.631 -25.054 -14.666 1.00 51.09 182 ALA A C 1
ATOM 1314 O O . ALA A 1 182 ? 6.783 -25.310 -15.518 1.00 51.09 182 ALA A O 1
ATOM 1315 N N . THR A 1 183 ? 8.916 -24.922 -14.977 1.00 48.41 183 THR A N 1
ATOM 1316 C CA . THR A 1 183 ? 9.480 -25.304 -16.267 1.00 48.41 183 THR A CA 1
ATOM 1317 C C . THR A 1 183 ? 9.726 -26.804 -16.228 1.00 48.41 183 THR A C 1
ATOM 1319 O O . THR A 1 183 ? 10.783 -27.262 -15.799 1.00 48.41 183 THR A O 1
ATOM 1322 N N . GLY A 1 184 ? 8.723 -27.582 -16.613 1.00 41.56 184 GLY A N 1
ATOM 1323 C CA . GLY A 1 184 ? 8.833 -29.030 -16.731 1.00 41.56 184 GLY A CA 1
ATOM 1324 C C . GLY A 1 184 ? 7.502 -29.620 -17.162 1.00 41.56 184 GLY A C 1
ATOM 1325 O O . GLY A 1 184 ? 6.476 -29.219 -16.626 1.00 41.56 184 GLY A O 1
ATOM 1326 N N . ASN A 1 185 ? 7.554 -30.497 -18.169 1.00 37.97 185 ASN A N 1
ATOM 1327 C CA . ASN A 1 185 ? 6.476 -31.275 -18.787 1.00 37.97 185 ASN A CA 1
ATOM 1328 C C . ASN A 1 185 ? 5.160 -31.316 -18.014 1.00 37.97 185 ASN A C 1
ATOM 1330 O O . ASN A 1 185 ? 5.169 -31.594 -16.822 1.00 37.97 185 ASN A O 1
ATOM 1334 N N . ALA A 1 186 ? 4.044 -31.144 -18.728 1.00 44.38 186 ALA A N 1
ATOM 1335 C CA . ALA A 1 186 ? 2.693 -31.356 -18.224 1.00 44.38 186 ALA A CA 1
ATOM 1336 C C . ALA A 1 186 ? 2.576 -32.696 -17.470 1.00 44.38 186 ALA A C 1
ATOM 1338 O O . ALA A 1 186 ? 2.263 -33.732 -18.051 1.00 44.38 186 ALA A O 1
ATOM 1339 N N . VAL A 1 187 ? 2.840 -32.680 -16.166 1.00 37.44 187 VAL A N 1
ATOM 1340 C CA . VAL A 1 187 ? 2.463 -33.755 -15.261 1.00 37.44 187 VAL A CA 1
ATOM 1341 C C . VAL A 1 187 ? 1.005 -33.492 -14.935 1.00 37.44 187 VAL A C 1
ATOM 1343 O O . VAL A 1 187 ? 0.628 -32.359 -14.630 1.00 37.44 187 VAL A O 1
ATOM 1346 N N . ALA A 1 188 ? 0.189 -34.529 -15.110 1.00 36.19 188 ALA A N 1
ATOM 1347 C CA . ALA A 1 188 ? -1.251 -34.523 -14.926 1.00 36.19 188 ALA A CA 1
ATOM 1348 C C . ALA A 1 188 ? -1.688 -33.581 -13.795 1.00 36.19 188 ALA A C 1
ATOM 1350 O O . ALA A 1 188 ? -1.212 -33.685 -12.665 1.00 36.19 188 ALA A O 1
ATOM 1351 N N . ARG A 1 189 ? -2.596 -32.659 -14.142 1.00 41.09 189 ARG A N 1
ATOM 1352 C CA . ARG A 1 189 ? -3.280 -31.757 -13.216 1.00 41.09 189 ARG A CA 1
ATOM 1353 C C . ARG A 1 189 ? -3.740 -32.539 -11.979 1.00 41.09 189 ARG A C 1
ATOM 1355 O O . ARG A 1 189 ? -4.750 -33.237 -12.032 1.00 41.09 189 ARG A O 1
ATOM 1362 N N . GLY A 1 190 ? -3.050 -32.344 -10.856 1.00 45.03 190 GLY A N 1
ATOM 1363 C CA . GLY A 1 190 ? -3.744 -32.245 -9.574 1.00 45.03 190 GLY A CA 1
ATOM 1364 C C . GLY A 1 190 ? -4.759 -31.093 -9.655 1.00 45.03 190 GLY A C 1
ATOM 1365 O O . GLY A 1 190 ? -4.605 -30.222 -10.522 1.00 45.03 190 GLY A O 1
ATOM 1366 N N . PRO A 1 191 ? -5.825 -31.097 -8.836 1.00 43.50 191 PRO A N 1
ATOM 1367 C CA . PRO A 1 191 ? -6.910 -30.127 -8.945 1.00 43.50 191 PRO A CA 1
ATOM 1368 C C . PRO A 1 191 ? -6.341 -28.706 -9.021 1.00 43.50 191 PRO A C 1
ATOM 1370 O O . PRO A 1 191 ? -5.518 -28.310 -8.200 1.00 43.50 191 PRO A O 1
ATOM 1373 N N . LEU A 1 192 ? -6.733 -27.973 -10.069 1.00 49.69 192 LEU A N 1
ATOM 1374 C CA . LEU A 1 192 ? -6.314 -26.595 -10.300 1.00 49.69 192 LEU A CA 1
ATOM 1375 C C . LEU A 1 192 ? -6.849 -25.728 -9.166 1.00 49.69 192 LEU A C 1
ATOM 1377 O O . LEU A 1 192 ? -7.989 -25.266 -9.204 1.00 49.69 192 LEU A O 1
ATOM 1381 N N . CYS A 1 193 ? -6.031 -25.516 -8.150 1.00 52.62 193 CYS A N 1
ATOM 1382 C CA . CYS A 1 193 ? -6.388 -24.637 -7.060 1.00 52.62 193 CYS A CA 1
ATOM 1383 C C . CYS A 1 193 ? -6.076 -23.203 -7.472 1.00 52.62 193 CYS A C 1
ATOM 1385 O O . CYS A 1 193 ? -4.929 -22.780 -7.559 1.00 52.62 193 CYS A O 1
ATOM 1387 N N . ALA A 1 194 ? -7.148 -22.481 -7.803 1.00 53.06 194 ALA A N 1
ATOM 1388 C CA . ALA A 1 194 ? -7.146 -21.112 -8.313 1.00 53.06 194 ALA A CA 1
ATOM 1389 C C . ALA A 1 194 ? -6.728 -20.057 -7.267 1.00 53.06 194 ALA A C 1
ATOM 1391 O O . ALA A 1 194 ? -6.788 -18.863 -7.544 1.00 53.06 194 ALA A O 1
ATOM 1392 N N . VAL A 1 195 ? -6.315 -20.484 -6.071 1.00 50.47 195 VAL A N 1
ATOM 1393 C CA . VAL A 1 195 ? -5.970 -19.607 -4.954 1.00 50.47 195 VAL A CA 1
ATOM 1394 C C . VAL A 1 195 ? -4.548 -19.933 -4.513 1.00 50.47 195 VAL A C 1
ATOM 1396 O O . VAL A 1 195 ? -4.298 -20.951 -3.870 1.00 50.47 195 VAL A O 1
ATOM 1399 N N . SER A 1 196 ? -3.594 -19.078 -4.877 1.00 61.28 196 SER A N 1
ATOM 1400 C CA . SER A 1 196 ? -2.281 -19.090 -4.241 1.00 61.28 196 SER A CA 1
ATOM 1401 C C . SER A 1 196 ? -2.422 -18.463 -2.859 1.00 61.28 196 SER A C 1
ATOM 1403 O O . SER A 1 196 ? -2.508 -17.246 -2.745 1.00 61.28 196 SER A O 1
ATOM 1405 N N . CYS A 1 197 ? -2.468 -19.278 -1.810 1.00 61.88 197 CYS A N 1
ATOM 1406 C CA . CYS A 1 197 ? -2.386 -18.773 -0.446 1.00 61.88 197 CYS A CA 1
ATOM 1407 C C . CYS A 1 197 ? -0.940 -18.335 -0.146 1.00 61.88 197 CYS A C 1
ATOM 1409 O O . CYS A 1 197 ? 0.013 -19.069 -0.422 1.00 61.88 197 CYS A O 1
ATOM 1411 N N . SER A 1 198 ? -0.776 -17.134 0.408 1.00 76.44 198 SER A N 1
ATOM 1412 C CA . SER A 1 198 ? 0.489 -16.599 0.923 1.00 76.44 198 SER A CA 1
ATOM 1413 C C . SER A 1 198 ? 0.327 -16.317 2.420 1.00 76.44 198 SER A C 1
ATOM 1415 O O . SER A 1 198 ? -0.744 -15.840 2.804 1.00 76.44 198 SER A O 1
ATOM 1417 N N . PRO A 1 199 ? 1.334 -16.572 3.276 1.00 74.50 199 PRO A N 1
ATOM 1418 C CA . PRO A 1 199 ? 1.271 -16.163 4.672 1.00 74.50 199 PRO A CA 1
ATOM 1419 C C . PRO A 1 199 ? 1.100 -14.645 4.764 1.00 74.50 199 PRO A C 1
ATOM 1421 O O . PRO A 1 199 ? 1.778 -13.904 4.052 1.00 74.50 199 PRO A O 1
ATOM 1424 N N . GLN A 1 200 ? 0.192 -14.172 5.610 1.00 78.56 200 GLN A N 1
ATOM 1425 C CA . GLN A 1 200 ? -0.062 -12.744 5.807 1.00 78.56 200 GLN A CA 1
ATOM 1426 C C . GLN A 1 200 ? -0.001 -12.411 7.293 1.00 78.56 200 GLN A C 1
ATOM 1428 O O . GLN A 1 200 ? -0.457 -13.185 8.131 1.00 78.56 200 GLN A O 1
ATOM 1433 N N . THR A 1 201 ? 0.505 -11.228 7.619 1.00 82.00 201 THR A N 1
ATOM 1434 C CA . THR A 1 201 ? 0.450 -10.688 8.979 1.00 82.00 201 THR A CA 1
ATOM 1435 C C . THR A 1 201 ? -0.610 -9.601 9.028 1.00 82.00 201 THR A C 1
ATOM 1437 O O . THR A 1 201 ? -0.589 -8.668 8.227 1.00 82.00 201 THR A O 1
ATOM 1440 N N . GLU A 1 202 ? -1.535 -9.702 9.975 1.00 83.12 202 GLU A N 1
ATOM 1441 C CA . GLU A 1 202 ? -2.604 -8.727 10.162 1.00 83.12 202 GLU A CA 1
ATOM 1442 C C . GLU A 1 202 ? -2.502 -8.107 11.548 1.00 83.12 202 GLU A C 1
ATOM 1444 O O . GLU A 1 202 ? -2.230 -8.797 12.527 1.00 83.12 202 GLU A O 1
ATOM 1449 N N . THR A 1 203 ? -2.733 -6.799 11.641 1.00 83.62 203 THR A N 1
ATOM 1450 C CA . THR A 1 203 ? -2.776 -6.093 12.923 1.00 83.62 203 THR A CA 1
ATOM 1451 C C . THR A 1 203 ? -4.111 -5.386 13.095 1.00 83.62 203 THR A C 1
ATOM 1453 O O . THR A 1 203 ? -4.681 -4.881 12.129 1.00 83.62 203 THR A O 1
ATOM 1456 N N . GLN A 1 204 ? -4.612 -5.359 14.328 1.00 77.75 204 GLN A N 1
ATOM 1457 C CA . GLN A 1 204 ? -5.829 -4.642 14.694 1.00 77.75 204 GLN A CA 1
ATOM 1458 C C . GLN A 1 204 ? -5.651 -3.891 16.012 1.00 77.75 204 GLN A C 1
ATOM 1460 O O . GLN A 1 204 ? -4.844 -4.274 16.862 1.00 77.75 204 GLN A O 1
ATOM 1465 N N . THR A 1 205 ? -6.464 -2.856 16.194 1.00 88.06 205 THR A N 1
ATOM 1466 C CA . THR A 1 205 ? -6.557 -2.098 17.439 1.00 88.06 205 THR A CA 1
ATOM 1467 C C . THR A 1 205 ? -7.985 -2.189 17.957 1.00 88.06 205 THR A C 1
ATOM 1469 O O . THR A 1 205 ? -8.922 -1.823 17.249 1.00 88.06 205 THR A O 1
ATOM 1472 N N . ILE A 1 206 ? -8.156 -2.676 19.184 1.00 84.19 206 ILE A N 1
ATOM 1473 C CA . ILE A 1 206 ? -9.462 -2.801 19.841 1.00 84.19 206 ILE A CA 1
ATOM 1474 C C . ILE A 1 206 ? -9.537 -1.898 21.075 1.00 84.19 206 ILE A C 1
ATOM 1476 O O . ILE A 1 206 ? -8.518 -1.547 21.678 1.00 84.19 206 ILE A O 1
ATOM 1480 N N . ALA A 1 207 ? -10.758 -1.511 21.446 1.00 86.44 207 ALA A N 1
ATOM 1481 C CA . ALA A 1 207 ? -11.007 -0.758 22.669 1.00 86.44 207 ALA A CA 1
ATOM 1482 C C . ALA A 1 207 ? -10.754 -1.622 23.914 1.00 86.44 207 ALA A C 1
ATOM 1484 O O . ALA A 1 207 ? -10.929 -2.842 23.887 1.00 86.44 207 ALA A O 1
ATOM 1485 N N . CYS A 1 208 ? -10.361 -0.978 25.013 1.00 86.75 208 CYS A N 1
ATOM 1486 C CA . CYS A 1 208 ? -10.240 -1.652 26.300 1.00 86.75 208 CYS A CA 1
ATOM 1487 C C . CYS A 1 208 ? -11.603 -2.156 26.812 1.00 86.75 208 CYS A C 1
ATOM 1489 O O . CYS A 1 208 ? -12.640 -1.582 26.466 1.00 86.75 208 CYS A O 1
ATOM 1491 N N . PRO A 1 209 ? -11.614 -3.198 27.664 1.00 89.94 209 PRO A N 1
ATOM 1492 C CA . PRO A 1 209 ? -12.823 -3.654 28.341 1.00 89.94 209 PRO A CA 1
ATOM 1493 C C . PRO A 1 209 ? -13.514 -2.533 29.128 1.00 89.94 209 PRO A C 1
ATOM 1495 O O . PRO A 1 209 ? -12.887 -1.553 29.540 1.00 89.94 209 PRO A O 1
ATOM 1498 N N . THR A 1 210 ? -14.812 -2.698 29.383 1.00 84.12 210 THR A N 1
ATOM 1499 C CA . THR A 1 210 ? -15.621 -1.741 30.148 1.00 84.12 210 THR A CA 1
ATOM 1500 C C . THR A 1 210 ? -14.965 -1.395 31.493 1.00 84.12 210 THR A C 1
ATOM 1502 O O . THR A 1 210 ? -14.559 -2.284 32.237 1.00 84.12 210 THR A O 1
ATOM 1505 N N . GLY A 1 211 ? -14.866 -0.098 31.811 1.00 77.31 211 GLY A N 1
ATOM 1506 C CA . GLY A 1 211 ? -14.215 0.410 33.031 1.00 77.31 211 GLY A CA 1
ATOM 1507 C C . GLY A 1 211 ? -12.741 0.803 32.860 1.00 77.31 211 GLY A C 1
ATOM 1508 O O . GLY A 1 211 ? -12.133 1.3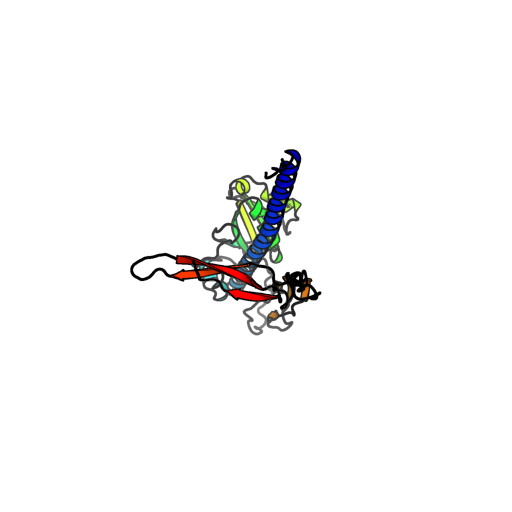28 33.795 1.00 77.31 211 GLY A O 1
ATOM 1509 N N . GLN A 1 212 ? -12.170 0.600 31.671 1.00 83.56 212 GLN A N 1
ATOM 1510 C CA . GLN A 1 212 ? -10.810 1.012 31.329 1.00 83.56 212 GLN A CA 1
ATOM 1511 C C . GLN A 1 212 ? -10.810 1.995 30.150 1.00 83.56 212 GLN A C 1
ATOM 1513 O O . GLN A 1 212 ? -11.682 1.959 29.283 1.00 83.56 212 GLN A O 1
ATOM 1518 N N . ILE A 1 213 ? -9.817 2.879 30.119 1.00 78.12 213 ILE A N 1
ATOM 1519 C CA . ILE A 1 213 ? -9.499 3.778 29.007 1.00 78.12 213 ILE A CA 1
ATOM 1520 C C . ILE A 1 213 ? -8.176 3.339 28.373 1.00 78.12 213 ILE A C 1
ATOM 1522 O O . ILE A 1 213 ? -7.279 2.876 29.073 1.00 78.12 213 ILE A O 1
ATOM 1526 N N . GLY A 1 214 ? -8.048 3.479 27.055 1.00 83.25 214 GLY A N 1
ATOM 1527 C CA . GLY A 1 214 ? -6.858 3.068 26.305 1.00 83.25 214 GLY A CA 1
ATOM 1528 C C . GLY A 1 214 ? -7.202 2.209 25.088 1.00 83.25 214 GLY A C 1
ATOM 1529 O O . GLY A 1 214 ? -8.350 2.189 24.637 1.00 83.25 214 GLY A O 1
ATOM 1530 N N . GLN A 1 215 ? -6.202 1.504 24.556 1.00 84.38 215 GLN A N 1
ATOM 1531 C CA . GLN A 1 215 ? -6.328 0.626 23.390 1.00 84.38 215 GLN A CA 1
ATOM 1532 C C . GLN A 1 215 ? -5.468 -0.635 23.541 1.00 84.38 215 GLN A C 1
ATOM 1534 O O . GLN A 1 215 ? -4.431 -0.626 24.210 1.00 84.38 215 GLN A O 1
ATOM 1539 N N . ILE A 1 216 ? -5.877 -1.711 22.872 1.00 87.06 216 ILE A N 1
ATOM 1540 C CA . ILE A 1 216 ? -5.116 -2.958 22.766 1.00 87.06 216 ILE A CA 1
ATOM 1541 C C . ILE A 1 216 ? -4.736 -3.151 21.301 1.00 87.06 216 ILE A C 1
ATOM 1543 O O . ILE A 1 216 ? -5.612 -3.227 20.441 1.00 87.06 216 ILE A O 1
ATOM 1547 N N . ASN A 1 217 ? -3.439 -3.260 21.020 1.00 79.19 217 ASN A N 1
ATOM 1548 C CA . ASN A 1 217 ? -2.937 -3.628 19.701 1.00 79.19 217 ASN A CA 1
ATOM 1549 C C . ASN A 1 217 ? -2.693 -5.130 19.655 1.00 79.19 217 ASN A C 1
ATOM 1551 O O . ASN A 1 217 ? -1.985 -5.678 20.504 1.00 79.19 217 ASN A O 1
ATOM 1555 N N . GLN A 1 218 ? -3.241 -5.787 18.643 1.00 87.69 218 GLN A N 1
ATOM 1556 C CA . GLN A 1 218 ? -3.103 -7.220 18.429 1.00 87.69 218 GLN A CA 1
ATOM 1557 C C . GLN A 1 218 ? -2.539 -7.497 17.037 1.00 87.69 218 GLN A C 1
ATOM 1559 O O . GLN A 1 218 ? -2.775 -6.737 16.099 1.00 87.69 218 GLN A O 1
ATOM 1564 N N . THR A 1 219 ? -1.799 -8.592 16.910 1.00 81.00 219 THR A N 1
ATOM 1565 C CA . THR A 1 219 ? -1.287 -9.126 15.647 1.00 81.00 219 THR A CA 1
ATOM 1566 C C . THR A 1 219 ? -1.732 -10.571 15.498 1.00 81.00 219 THR A C 1
ATOM 1568 O O . THR A 1 219 ? -1.806 -11.291 16.493 1.00 81.00 219 THR A O 1
ATOM 1571 N N . ARG A 1 220 ? -2.021 -11.013 14.281 1.00 86.62 220 ARG A N 1
ATOM 1572 C CA . ARG A 1 220 ? -2.198 -12.430 13.959 1.00 86.62 220 ARG A CA 1
ATOM 1573 C C . ARG A 1 220 ? -1.420 -12.778 12.704 1.00 86.62 220 ARG A C 1
ATOM 1575 O O . ARG A 1 220 ? -1.269 -11.952 11.804 1.00 86.62 220 ARG A O 1
ATOM 1582 N N . GLU A 1 221 ? -0.948 -14.012 12.654 1.00 83.88 221 GLU A N 1
ATOM 1583 C CA . GLU A 1 221 ? -0.323 -14.588 11.470 1.00 83.88 221 GLU A CA 1
ATOM 1584 C C . GLU A 1 221 ? -1.322 -15.524 10.804 1.00 83.88 221 GLU A C 1
ATOM 1586 O O . GLU A 1 221 ? -1.746 -16.520 11.384 1.00 83.88 221 GLU A O 1
ATOM 1591 N N . ASN A 1 222 ? -1.714 -15.188 9.585 1.00 84.06 222 ASN A N 1
ATOM 1592 C CA . ASN A 1 222 ? -2.516 -16.053 8.744 1.00 84.06 222 ASN A CA 1
ATOM 1593 C C . ASN A 1 222 ? -1.547 -16.929 7.957 1.00 84.06 222 ASN A C 1
ATOM 1595 O O . ASN A 1 222 ? -0.719 -16.423 7.197 1.00 84.06 222 ASN A O 1
ATOM 1599 N N . THR A 1 223 ? -1.621 -18.233 8.174 1.00 82.62 223 THR A N 1
ATOM 1600 C CA . THR A 1 223 ? -0.776 -19.213 7.494 1.00 82.62 223 THR A CA 1
ATOM 1601 C C . THR A 1 223 ? -1.568 -19.897 6.389 1.00 82.62 223 THR A C 1
ATOM 1603 O O . THR A 1 223 ? -2.760 -19.655 6.203 1.00 82.62 223 THR A O 1
ATOM 1606 N N . CYS A 1 224 ? -0.897 -20.732 5.610 1.00 81.19 224 CYS A N 1
ATOM 1607 C CA . CYS A 1 224 ? -1.523 -21.518 4.561 1.00 81.19 224 CYS A CA 1
ATOM 1608 C C . CYS A 1 224 ? -1.479 -22.986 4.949 1.00 81.19 224 CYS A C 1
ATOM 1610 O O . CYS A 1 224 ? -0.465 -23.440 5.486 1.00 81.19 224 CYS A O 1
ATOM 1612 N N . SER A 1 225 ? -2.555 -23.726 4.675 1.00 79.00 225 SER A N 1
ATOM 1613 C CA . SER A 1 225 ? -2.526 -25.175 4.868 1.00 79.00 225 SER A CA 1
ATOM 1614 C C . SER A 1 225 ? -1.452 -25.810 3.980 1.00 79.00 225 SER A C 1
ATOM 1616 O O . SER A 1 225 ? -1.115 -25.295 2.912 1.00 79.00 225 SER A O 1
ATOM 1618 N N . THR A 1 226 ? -0.888 -26.930 4.427 1.00 71.94 226 THR A N 1
ATOM 1619 C CA . THR A 1 226 ? 0.159 -27.660 3.693 1.00 71.94 226 THR A CA 1
ATOM 1620 C C . THR A 1 226 ? -0.406 -28.607 2.632 1.00 71.94 226 THR A C 1
ATOM 1622 O O . THR A 1 226 ? 0.315 -29.463 2.122 1.00 71.94 226 THR A O 1
ATOM 1625 N N . ASP A 1 227 ? -1.698 -28.498 2.326 1.00 67.88 227 ASP A N 1
ATOM 1626 C CA . ASP A 1 227 ? -2.367 -29.345 1.348 1.00 67.88 227 ASP A CA 1
ATOM 1627 C C . ASP A 1 227 ? -1.938 -28.994 -0.079 1.00 67.88 227 ASP A C 1
ATOM 1629 O O . ASP A 1 227 ? -1.460 -27.895 -0.363 1.00 67.88 227 ASP A O 1
ATOM 1633 N N . ALA A 1 228 ? -2.205 -29.910 -1.017 1.00 59.22 228 ALA A N 1
ATOM 1634 C CA . ALA A 1 228 ? -2.017 -29.670 -2.452 1.00 59.22 228 ALA A CA 1
ATOM 1635 C C . ALA A 1 228 ? -2.755 -28.409 -2.958 1.00 59.22 228 ALA A C 1
ATOM 1637 O O . ALA A 1 228 ? -2.419 -27.867 -4.010 1.00 59.22 228 ALA A O 1
ATOM 1638 N N . CYS A 1 229 ? -3.745 -27.946 -2.191 1.00 62.66 229 CYS A N 1
ATOM 1639 C CA . CYS A 1 229 ? -4.545 -26.755 -2.411 1.00 62.66 229 CYS A CA 1
ATOM 1640 C C . CYS A 1 229 ? -4.559 -25.908 -1.135 1.00 62.66 229 CYS A C 1
ATOM 1642 O O . CYS A 1 229 ? -5.422 -26.123 -0.281 1.00 62.66 229 CYS A O 1
ATOM 1644 N N . PRO A 1 230 ? -3.606 -24.977 -0.975 1.00 68.38 230 PRO A N 1
ATOM 1645 C CA . PRO A 1 230 ? -3.431 -24.277 0.284 1.00 68.38 230 PRO A CA 1
ATOM 1646 C C . PRO A 1 230 ? -4.586 -23.295 0.514 1.00 68.38 230 PRO A C 1
ATOM 1648 O O . PRO A 1 230 ? -4.818 -22.388 -0.289 1.00 68.38 230 PRO A O 1
ATOM 1651 N N . VAL A 1 231 ? -5.308 -23.469 1.621 1.00 72.69 231 VAL A N 1
ATOM 1652 C CA . VAL A 1 231 ? -6.357 -22.542 2.076 1.00 72.69 231 VAL A CA 1
ATOM 1653 C C . VAL A 1 231 ? -5.824 -21.642 3.196 1.00 72.69 231 VAL A C 1
ATOM 1655 O O . VAL A 1 231 ? -4.971 -22.086 3.972 1.00 72.69 231 VAL A O 1
ATOM 1658 N N . PRO A 1 232 ? -6.293 -20.384 3.302 1.00 78.19 232 PRO A N 1
ATOM 1659 C CA . PRO A 1 232 ? -5.887 -19.494 4.382 1.00 78.19 232 PRO A CA 1
ATOM 1660 C C . PRO A 1 232 ? -6.382 -20.025 5.729 1.00 78.19 232 PRO A C 1
ATOM 1662 O O . PRO A 1 232 ? -7.582 -20.176 5.961 1.00 78.19 232 PRO A O 1
ATOM 1665 N N . VAL A 1 233 ? -5.438 -20.281 6.628 1.00 83.00 233 VAL A N 1
ATOM 1666 C CA . VAL A 1 233 ? -5.676 -20.625 8.026 1.00 83.00 233 VAL A CA 1
ATOM 1667 C C . VAL A 1 233 ? -5.523 -19.349 8.839 1.00 83.00 233 VAL A C 1
ATOM 1669 O O . VAL A 1 233 ? -4.441 -18.769 8.932 1.00 83.00 233 VAL A O 1
ATOM 1672 N N . ILE A 1 234 ? -6.632 -18.886 9.411 1.00 86.25 234 ILE A N 1
ATOM 1673 C CA . ILE A 1 234 ? -6.650 -17.666 10.216 1.00 86.25 234 ILE A CA 1
ATOM 1674 C C . ILE A 1 234 ? -5.995 -17.957 11.567 1.00 86.25 234 ILE A C 1
ATOM 1676 O O . ILE A 1 234 ? -6.460 -18.821 12.313 1.00 86.25 234 ILE A O 1
ATOM 1680 N N . GLY A 1 235 ? -4.934 -17.218 11.886 1.00 87.62 235 GLY A N 1
ATOM 1681 C CA . GLY A 1 235 ? -4.266 -17.315 13.179 1.00 87.62 235 GLY A CA 1
ATOM 1682 C C . GLY A 1 235 ? -5.060 -16.668 14.310 1.00 87.62 235 GLY A C 1
ATOM 1683 O O . GLY A 1 235 ? -5.931 -15.816 14.103 1.00 87.62 235 GLY A O 1
ATOM 1684 N N . SER A 1 236 ? -4.725 -17.043 15.541 1.00 90.38 236 SER A N 1
ATOM 1685 C CA . SER A 1 236 ? -5.236 -16.377 16.737 1.00 90.38 236 SER A CA 1
ATOM 1686 C C . SER A 1 236 ? -4.649 -14.973 16.885 1.00 90.38 236 SER A C 1
ATOM 1688 O O . SER A 1 236 ? -3.477 -14.742 16.592 1.00 90.38 236 SER A O 1
ATOM 1690 N N . TRP A 1 237 ? -5.454 -14.047 17.402 1.00 87.56 237 TRP A N 1
ATOM 1691 C CA . TRP A 1 237 ? -4.981 -12.721 17.785 1.00 87.56 237 TRP A CA 1
ATOM 1692 C C . TRP A 1 237 ? -4.070 -12.794 19.013 1.00 87.56 237 TRP A C 1
ATOM 1694 O O . TRP A 1 237 ? -4.475 -13.278 20.068 1.00 87.56 237 TRP A O 1
ATOM 1704 N N . THR A 1 238 ? -2.868 -12.242 18.884 1.00 89.88 238 THR A N 1
ATOM 1705 C CA . THR A 1 238 ? -1.880 -12.096 19.955 1.00 89.88 238 THR A CA 1
ATOM 1706 C C . THR A 1 238 ? -1.733 -10.623 20.309 1.00 89.88 238 THR A C 1
ATOM 1708 O O . THR A 1 238 ? -1.489 -9.790 19.437 1.00 89.88 238 THR A O 1
ATOM 1711 N N . THR A 1 239 ? -1.864 -10.275 21.588 1.00 90.81 239 THR A N 1
ATOM 1712 C CA . THR A 1 239 ? -1.686 -8.893 22.056 1.00 90.81 239 THR A CA 1
ATOM 1713 C C . THR A 1 239 ? -0.216 -8.479 21.979 1.00 90.81 239 THR A C 1
ATOM 1715 O O . THR A 1 239 ? 0.631 -9.059 22.650 1.00 90.81 239 THR A O 1
ATOM 1718 N N . VAL A 1 240 ? 0.072 -7.451 21.180 1.00 87.88 240 VAL A N 1
ATOM 1719 C CA . VAL A 1 240 ? 1.408 -6.854 21.010 1.00 87.88 240 VAL A CA 1
ATOM 1720 C C . VAL A 1 240 ? 1.641 -5.755 22.038 1.00 87.88 240 VAL A C 1
ATOM 1722 O O . VAL A 1 240 ? 2.733 -5.622 22.583 1.00 87.88 240 VAL A O 1
ATOM 1725 N N . SER A 1 241 ? 0.612 -4.955 22.319 1.00 82.69 241 SER A N 1
ATOM 1726 C CA . SER A 1 241 ? 0.666 -3.951 23.377 1.00 82.69 241 SER A CA 1
ATOM 1727 C C . SER A 1 241 ? -0.720 -3.649 23.936 1.00 82.69 241 SER A C 1
ATOM 1729 O O . SER A 1 241 ? -1.731 -3.786 23.247 1.00 82.69 241 SER A O 1
ATOM 1731 N N . SER A 1 242 ? -0.762 -3.224 25.197 1.00 90.25 242 SER A N 1
ATOM 1732 C CA . SER A 1 242 ? -1.973 -2.757 25.870 1.00 90.25 242 SER A CA 1
ATOM 1733 C C . SER A 1 242 ? -1.661 -1.468 26.620 1.00 90.25 242 SER A C 1
ATOM 1735 O O . SER A 1 242 ? -0.702 -1.423 27.390 1.00 90.25 242 SER A O 1
ATOM 1737 N N . SER A 1 243 ? -2.453 -0.422 26.384 1.00 87.69 243 SER A N 1
ATOM 1738 C CA . SER A 1 243 ? -2.419 0.833 27.148 1.00 87.69 243 SER A CA 1
ATOM 1739 C C . SER A 1 243 ? -3.613 0.974 28.090 1.00 87.69 243 SER A C 1
ATOM 1741 O O . SER A 1 243 ? -3.898 2.072 28.565 1.00 87.69 243 SER A O 1
ATOM 1743 N N . CYS A 1 244 ? -4.332 -0.122 28.345 1.00 85.38 244 CYS A N 1
ATOM 1744 C CA . CYS A 1 244 ? -5.530 -0.078 29.161 1.00 85.38 244 CYS A CA 1
ATOM 1745 C C . CYS A 1 244 ? -5.213 0.285 30.610 1.00 85.38 244 CYS A C 1
ATOM 1747 O O . CYS A 1 244 ? -4.479 -0.421 31.302 1.00 85.38 244 CYS A O 1
ATOM 1749 N N . ALA A 1 245 ? -5.814 1.374 31.071 1.00 82.19 245 ALA A N 1
ATOM 1750 C CA . ALA A 1 245 ? -5.765 1.830 32.448 1.00 82.19 245 ALA A CA 1
ATOM 1751 C C . ALA A 1 245 ? -7.190 1.978 32.979 1.00 82.19 245 ALA A C 1
ATOM 1753 O O . ALA A 1 245 ? -8.097 2.341 32.232 1.00 82.19 245 ALA A O 1
ATOM 1754 N N . VAL A 1 246 ? -7.402 1.711 34.270 1.00 81.56 246 VAL A N 1
ATOM 1755 C CA . VAL A 1 246 ? -8.696 1.978 34.914 1.00 81.56 246 VAL A CA 1
ATOM 1756 C C . VAL A 1 246 ? -9.022 3.454 34.717 1.00 81.56 246 VAL A C 1
ATOM 1758 O O . VAL A 1 246 ? -8.172 4.313 34.968 1.00 81.56 246 VAL A O 1
ATOM 1761 N N . ALA A 1 247 ? -10.230 3.743 34.225 1.00 73.62 247 ALA A N 1
ATOM 1762 C CA . ALA A 1 247 ? -10.678 5.122 34.102 1.00 73.62 247 ALA A CA 1
ATOM 1763 C C . ALA A 1 247 ? -10.539 5.782 35.482 1.00 73.62 247 ALA A C 1
ATOM 1765 O O . ALA A 1 247 ? -11.005 5.188 36.459 1.00 73.62 247 ALA A O 1
ATOM 1766 N N . PRO A 1 248 ? -9.888 6.954 35.606 1.00 70.75 248 PRO A N 1
ATOM 1767 C CA . PRO A 1 248 ? -9.767 7.602 36.899 1.00 70.75 248 PRO A CA 1
ATOM 1768 C C . PRO A 1 248 ? -11.173 7.780 37.463 1.00 70.75 248 PRO A C 1
ATOM 1770 O O . PRO A 1 248 ? -12.018 8.433 36.846 1.00 70.75 248 PRO A O 1
ATOM 1773 N N . THR A 1 249 ? -11.442 7.145 38.606 1.00 65.12 249 THR A N 1
ATOM 1774 C CA . THR A 1 249 ? -12.687 7.370 39.331 1.00 65.12 249 THR A CA 1
ATOM 1775 C C . THR A 1 249 ? -12.781 8.867 39.578 1.00 65.12 249 THR A C 1
ATOM 1777 O O . THR A 1 249 ? -11.818 9.437 40.108 1.00 65.12 249 THR A O 1
ATOM 1780 N N . PRO A 1 250 ? -13.897 9.517 39.200 1.00 64.38 250 PRO A N 1
ATOM 1781 C CA . PRO A 1 250 ? -14.154 10.867 39.657 1.00 64.38 250 PRO A CA 1
ATOM 1782 C C . PRO A 1 250 ? -13.911 10.892 41.168 1.00 64.38 250 PRO A C 1
ATOM 1784 O O . PRO A 1 250 ? -14.326 9.940 41.846 1.00 64.38 250 PRO A O 1
ATOM 1787 N N . PRO A 1 251 ? -13.223 11.914 41.709 1.00 66.94 251 PRO A N 1
ATOM 1788 C CA . PRO A 1 251 ? -13.192 12.076 43.151 1.00 66.94 251 PRO A CA 1
ATOM 1789 C C . PRO A 1 251 ? -14.642 12.001 43.643 1.00 66.94 251 PRO A C 1
ATOM 1791 O O . PRO A 1 251 ? -15.532 12.517 42.950 1.00 66.94 251 PRO A O 1
ATOM 1794 N N . PRO A 1 252 ? -14.902 11.309 44.768 1.00 64.62 252 PRO A N 1
ATOM 1795 C CA . PRO A 1 252 ? -16.253 11.193 45.286 1.00 64.62 252 PRO A CA 1
ATOM 1796 C C . PRO A 1 252 ? -16.871 12.592 45.304 1.00 64.62 252 PRO A C 1
ATOM 1798 O O . PRO A 1 252 ? -16.163 13.546 45.658 1.00 64.62 252 PRO A O 1
ATOM 1801 N N . PRO A 1 253 ? -18.147 12.747 44.893 1.00 61.00 253 PRO A N 1
ATOM 1802 C CA . PRO A 1 253 ? -18.849 13.997 45.106 1.00 61.00 253 PRO A CA 1
ATOM 1803 C C . PRO A 1 253 ? -18.577 14.390 46.547 1.00 61.00 253 PRO A C 1
ATOM 1805 O O . PRO A 1 253 ? -18.772 13.571 47.449 1.00 61.00 253 PRO A O 1
ATOM 1808 N N . ILE A 1 254 ? -18.042 15.592 46.751 1.00 50.69 254 ILE A N 1
ATOM 1809 C CA . ILE A 1 254 ? -17.929 16.156 48.086 1.00 50.69 254 ILE A CA 1
ATOM 1810 C C . ILE A 1 254 ? -19.378 16.300 48.535 1.00 50.69 254 ILE A C 1
ATOM 1812 O O . ILE A 1 254 ? -20.039 17.285 48.218 1.00 50.69 254 ILE A O 1
ATOM 1816 N N . VAL A 1 255 ? -19.918 15.259 49.166 1.00 47.16 255 VAL A N 1
ATOM 1817 C CA . VAL A 1 255 ? -21.138 15.362 49.942 1.00 47.16 255 VAL A CA 1
ATOM 1818 C C . VAL A 1 255 ? -20.755 16.395 50.986 1.00 47.16 255 VAL A C 1
ATOM 1820 O O . VAL A 1 255 ? -19.798 16.145 51.727 1.00 47.16 255 VAL A O 1
ATOM 1823 N N . PRO A 1 256 ? -21.396 17.575 51.026 1.00 48.03 256 PRO A N 1
ATOM 1824 C CA . PRO A 1 256 ? -21.255 18.431 52.181 1.00 48.03 256 PRO A CA 1
ATOM 1825 C C . PRO A 1 256 ? -21.690 17.550 53.343 1.00 48.03 256 PRO A C 1
ATOM 1827 O O . PRO A 1 256 ? -22.865 17.200 53.451 1.00 48.03 256 PRO A O 1
ATOM 1830 N N . THR A 1 257 ? -20.738 17.081 54.147 1.00 42.91 257 THR A N 1
ATOM 1831 C CA . THR A 1 257 ? -21.064 16.466 55.421 1.00 42.91 257 THR A CA 1
ATOM 1832 C C . THR A 1 257 ? -21.840 17.538 56.149 1.00 42.91 257 THR A C 1
ATOM 1834 O O . THR A 1 257 ? -21.266 18.567 56.517 1.00 42.91 257 THR A O 1
ATOM 1837 N N . ALA A 1 258 ? -23.154 17.328 56.254 1.00 47.34 258 ALA A N 1
ATOM 1838 C CA . ALA A 1 258 ? -24.003 18.110 57.121 1.00 47.34 258 ALA A CA 1
ATOM 1839 C C . ALA A 1 258 ? -23.248 18.212 58.451 1.00 47.34 258 ALA A C 1
ATOM 1841 O O . ALA A 1 258 ? -22.824 17.170 58.973 1.00 47.34 258 ALA A O 1
ATOM 1842 N N . PRO A 1 259 ? -22.972 19.432 58.942 1.00 49.25 259 PRO A N 1
ATOM 1843 C CA . PRO A 1 259 ? -22.386 19.606 60.252 1.00 49.25 259 PRO A CA 1
ATOM 1844 C C . PRO A 1 259 ? -23.168 18.725 61.215 1.00 49.25 259 PRO A C 1
ATOM 1846 O O . PRO A 1 259 ? -24.396 18.787 61.252 1.00 49.25 259 PRO A O 1
ATOM 1849 N N . LYS A 1 260 ? -22.456 17.851 61.929 1.00 43.91 260 LYS A N 1
ATOM 1850 C CA . LYS A 1 260 ? -23.018 17.148 63.072 1.00 43.91 260 LYS A CA 1
ATOM 1851 C C . LYS A 1 260 ? -23.591 18.227 63.976 1.00 43.91 260 LYS A C 1
ATOM 1853 O O . LYS A 1 260 ? -22.823 18.996 64.545 1.00 43.91 260 LYS A O 1
ATOM 1858 N N . ASP A 1 261 ? -24.912 18.284 64.005 1.00 45.97 261 ASP A N 1
ATOM 1859 C CA . ASP A 1 261 ? -25.723 19.232 64.747 1.00 45.97 261 ASP A CA 1
ATOM 1860 C C . ASP A 1 261 ? -25.204 19.370 66.187 1.00 45.97 261 ASP A C 1
ATOM 1862 O O . ASP A 1 261 ? -25.217 18.388 66.941 1.00 45.97 261 ASP A O 1
ATOM 1866 N N . PRO A 1 262 ? -24.724 20.558 66.591 1.00 47.44 262 PRO A N 1
ATOM 1867 C CA . PRO A 1 262 ? -24.677 20.959 67.973 1.00 47.44 262 PRO A CA 1
ATOM 1868 C C . PRO A 1 262 ? -25.755 22.027 68.178 1.00 47.44 262 PRO A C 1
ATO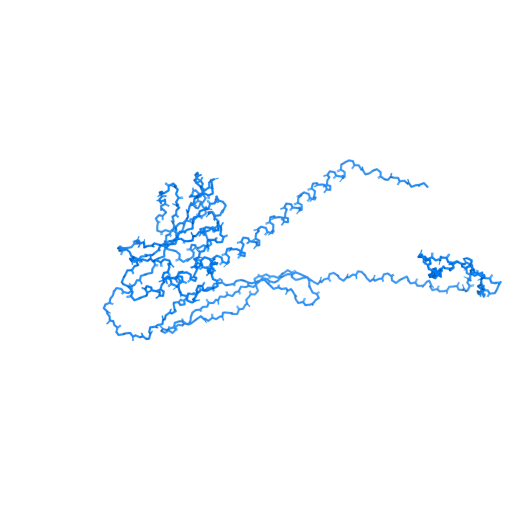M 1870 O O . PRO A 1 262 ? -25.458 23.213 68.272 1.00 47.44 262 PRO A O 1
ATOM 1873 N N . GLY A 1 263 ? -27.005 21.586 68.268 1.00 52.34 263 GLY A N 1
ATOM 1874 C CA . GLY A 1 263 ? -28.104 22.366 68.818 1.00 52.34 263 GLY A CA 1
ATOM 1875 C C . GLY A 1 263 ? -28.794 23.281 67.813 1.00 52.34 263 GLY A C 1
ATOM 1876 O O . GLY A 1 263 ? -28.173 24.101 67.140 1.00 52.34 263 GLY A O 1
ATOM 1877 N N . LEU A 1 264 ? -30.125 23.169 67.800 1.00 54.28 264 LEU A N 1
ATOM 1878 C CA . LEU A 1 264 ? -31.065 24.043 67.110 1.00 54.28 264 LEU A CA 1
ATOM 1879 C C . LEU A 1 264 ? -30.667 25.525 67.224 1.00 54.28 264 LEU A C 1
ATOM 1881 O O . LEU A 1 264 ? -30.984 26.199 68.201 1.00 54.28 264 LEU A O 1
ATOM 1885 N N . ALA A 1 265 ? -30.051 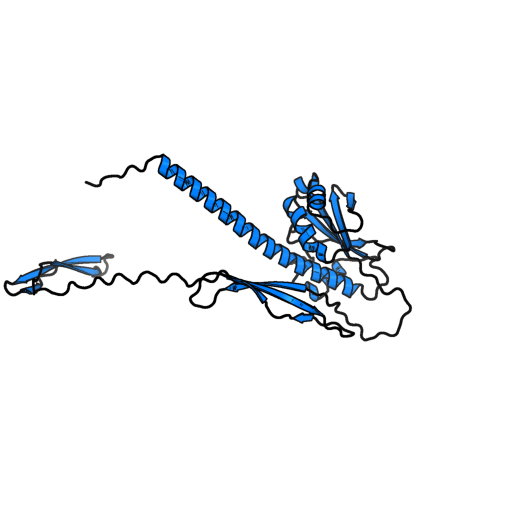26.052 66.173 1.00 59.91 265 ALA A N 1
ATOM 1886 C CA . ALA A 1 265 ? -30.003 27.477 65.904 1.00 59.91 265 ALA A CA 1
ATOM 1887 C C . ALA A 1 265 ? -30.676 27.701 64.550 1.00 59.91 265 ALA A C 1
ATOM 1889 O O . ALA A 1 265 ? -30.050 27.626 63.491 1.00 59.91 265 ALA A O 1
ATOM 1890 N N . CYS A 1 266 ? -31.988 27.941 64.583 1.00 64.12 266 CYS A N 1
ATOM 1891 C CA . CYS A 1 266 ? -32.700 28.431 63.414 1.00 64.12 266 CYS A CA 1
ATOM 1892 C C . CYS A 1 266 ? -32.029 29.735 62.960 1.00 64.12 266 CYS A C 1
ATOM 1894 O O . CYS A 1 266 ? -31.915 30.687 63.732 1.00 64.12 266 CYS A O 1
ATOM 1896 N N . THR A 1 267 ? -31.548 29.765 61.718 1.00 70.56 267 THR A N 1
ATOM 1897 C CA . THR A 1 267 ? -30.909 30.940 61.118 1.00 70.56 267 THR A CA 1
ATOM 1898 C C . THR A 1 267 ? -31.848 31.536 60.070 1.00 70.56 267 THR A C 1
ATOM 1900 O O . THR A 1 267 ? -32.305 30.802 59.188 1.00 70.56 267 THR A O 1
ATOM 1903 N N . PRO A 1 268 ? -32.167 32.844 60.141 1.00 76.31 268 PRO A N 1
ATOM 1904 C CA . PRO A 1 268 ? -33.058 33.468 59.174 1.00 76.31 268 PRO A CA 1
ATOM 1905 C C . PRO A 1 268 ? -32.451 33.386 57.771 1.00 76.31 268 PRO A C 1
ATOM 1907 O O . PRO A 1 268 ? -31.259 33.633 57.575 1.00 76.31 268 PRO A O 1
ATOM 1910 N N . SER A 1 269 ? -33.269 33.013 56.791 1.00 81.38 269 SER A N 1
ATOM 1911 C CA . SER A 1 269 ? -32.836 32.785 55.409 1.00 81.38 269 SER A CA 1
ATOM 1912 C C . SER A 1 269 ? -33.891 33.265 54.415 1.00 81.38 269 SER A C 1
ATOM 1914 O O . SER A 1 269 ? -34.983 33.668 54.803 1.00 81.38 269 SER A O 1
ATOM 1916 N N . VAL A 1 270 ? -33.557 33.278 53.124 1.00 80.31 270 VAL A N 1
ATOM 1917 C CA . VAL A 1 270 ? -34.478 33.694 52.059 1.00 80.31 270 VAL A CA 1
ATOM 1918 C C . VAL A 1 270 ? -34.653 32.545 51.082 1.00 80.31 270 VAL A C 1
ATOM 1920 O O . VAL A 1 270 ? -33.674 31.965 50.609 1.00 80.31 270 VAL A O 1
ATOM 1923 N N . GLN A 1 271 ? -35.904 32.231 50.762 1.00 84.19 271 GLN A N 1
ATOM 1924 C CA . GLN A 1 271 ? -36.257 31.236 49.759 1.00 84.19 271 GLN A CA 1
ATOM 1925 C C . GLN A 1 271 ? -36.723 31.939 48.485 1.00 84.19 271 GLN A C 1
ATOM 1927 O O . GLN A 1 271 ? -37.486 32.898 48.555 1.00 84.19 271 GLN A O 1
ATOM 1932 N N . ILE A 1 272 ? -36.285 31.456 47.320 1.00 85.31 272 ILE A N 1
ATOM 1933 C CA . ILE A 1 272 ? -36.628 32.034 46.013 1.00 85.31 272 ILE A CA 1
ATOM 1934 C C . ILE A 1 272 ? -37.377 30.994 45.181 1.00 85.31 272 ILE A C 1
ATOM 1936 O O . ILE A 1 272 ? -36.972 29.831 45.127 1.00 85.31 272 ILE A O 1
ATOM 1940 N N . ARG A 1 273 ? -38.441 31.414 44.492 1.00 82.00 273 ARG A N 1
ATOM 1941 C CA . ARG A 1 273 ? -39.132 30.607 43.478 1.00 82.00 273 ARG A CA 1
ATOM 1942 C C . ARG A 1 273 ? -39.323 31.398 42.191 1.00 82.00 273 ARG A C 1
ATOM 1944 O O . ARG A 1 273 ? -39.511 32.609 42.225 1.00 82.00 273 ARG A O 1
ATOM 1951 N N . SER A 1 274 ? -39.329 30.703 41.058 1.00 85.75 274 SER A N 1
ATOM 1952 C CA . SER A 1 274 ? -39.614 31.310 39.755 1.00 85.75 274 SER A CA 1
ATOM 1953 C C . SER A 1 274 ? -40.909 30.753 39.177 1.00 85.75 274 SER A C 1
ATOM 1955 O O . SER A 1 274 ? -41.002 29.557 38.896 1.00 85.75 274 SER A O 1
ATOM 1957 N N . LEU A 1 275 ? -41.887 31.628 38.975 1.00 84.56 275 LEU A N 1
ATOM 1958 C CA . LEU A 1 275 ? -43.168 31.338 38.337 1.00 84.56 275 LEU A CA 1
ATOM 1959 C C . LEU A 1 275 ? -43.147 31.833 36.885 1.00 84.56 275 LEU A C 1
ATOM 1961 O O . LEU A 1 275 ? -42.394 32.744 36.542 1.00 84.56 275 LEU A O 1
ATOM 1965 N N . GLY A 1 276 ? -43.945 31.222 36.011 1.00 82.31 276 GLY A N 1
ATOM 1966 C CA . GLY A 1 276 ? -44.169 31.766 34.667 1.00 82.31 276 GLY A CA 1
ATOM 1967 C C . GLY A 1 276 ? -45.054 33.014 34.723 1.00 82.31 276 GLY A C 1
ATOM 1968 O O . GLY A 1 276 ? -45.895 33.122 35.616 1.00 82.31 276 GLY A O 1
ATOM 1969 N N . CYS A 1 277 ? -44.878 33.950 33.787 1.00 80.19 277 CYS A N 1
ATOM 1970 C CA . CYS A 1 277 ? -45.825 35.057 33.639 1.00 80.19 277 CYS A CA 1
ATOM 1971 C C . CYS A 1 277 ? -47.206 34.535 33.184 1.00 80.19 277 CYS A C 1
ATOM 1973 O O . CYS A 1 277 ? -47.266 33.557 32.430 1.00 80.19 277 CYS A O 1
ATOM 1975 N N . PRO A 1 278 ? -48.318 35.170 33.600 1.00 84.75 278 PRO A N 1
ATOM 1976 C CA . PRO A 1 278 ? -49.630 34.845 33.057 1.00 84.75 278 PRO A CA 1
ATOM 1977 C C . PRO A 1 278 ? -49.670 35.133 31.550 1.00 84.75 278 PRO A C 1
ATOM 1979 O O . PRO A 1 278 ? -49.135 36.142 31.081 1.00 84.75 278 PRO A O 1
ATOM 1982 N N . GLN A 1 279 ? -50.319 34.260 30.777 1.00 77.38 279 GLN A N 1
ATOM 1983 C CA . GLN A 1 279 ? -50.500 34.493 29.343 1.00 77.38 279 GLN A CA 1
ATOM 1984 C C . GLN A 1 279 ? -51.272 35.805 29.095 1.00 77.38 279 GLN A C 1
ATOM 1986 O O . GLN A 1 279 ? -52.191 36.114 29.855 1.00 77.38 279 GLN A O 1
ATOM 1991 N N . PRO A 1 280 ? -50.933 36.577 28.042 1.00 69.38 280 PRO A N 1
ATOM 1992 C CA . PRO A 1 280 ? -50.033 36.238 26.930 1.00 69.38 280 PRO A CA 1
ATOM 1993 C C . PRO A 1 280 ? -48.567 36.691 27.114 1.00 69.38 280 PRO A C 1
ATOM 1995 O O . PRO A 1 280 ? -47.826 36.772 26.137 1.00 69.38 280 PRO A O 1
ATOM 1998 N N . GLN A 1 281 ? -48.123 37.015 28.331 1.00 75.56 281 GLN A N 1
ATOM 1999 C CA . GLN A 1 281 ? -46.775 37.548 28.554 1.00 75.56 281 GLN A CA 1
ATOM 2000 C C . GLN A 1 281 ? -45.710 36.437 28.533 1.00 75.56 281 GLN A C 1
ATOM 2002 O O . GLN A 1 281 ? -45.891 35.376 29.129 1.00 75.56 281 GLN A O 1
ATOM 2007 N N . LEU A 1 282 ? -44.568 36.692 27.883 1.00 68.25 282 LEU A N 1
ATOM 2008 C CA . LEU A 1 282 ? -43.395 35.808 27.901 1.00 68.25 282 LEU A CA 1
ATOM 2009 C C . LEU A 1 282 ? -42.408 36.284 28.979 1.00 68.25 282 LEU A C 1
ATOM 2011 O O . LEU A 1 282 ? -41.974 37.433 28.954 1.00 68.25 282 LEU A O 1
ATOM 2015 N N . GLY A 1 283 ? -42.046 35.413 29.927 1.00 77.56 283 GLY A N 1
ATOM 2016 C CA . GLY A 1 283 ? -41.080 35.726 30.988 1.00 77.56 283 GLY A CA 1
ATOM 2017 C C . GLY A 1 283 ? -41.198 34.831 32.227 1.00 77.56 283 GLY A C 1
ATOM 2018 O O . GLY A 1 283 ? -42.024 3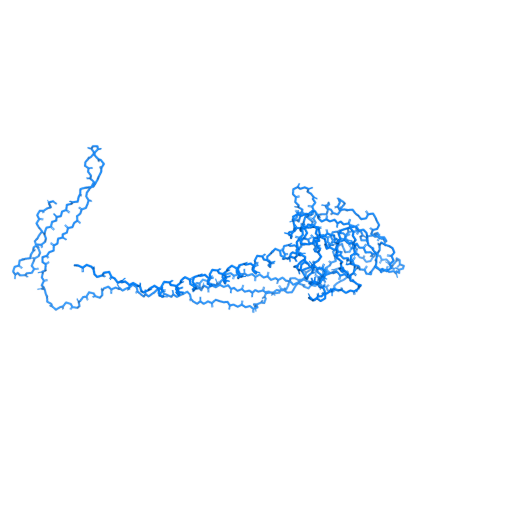3.915 32.275 1.00 77.56 283 GLY A O 1
ATOM 2019 N N . ARG A 1 284 ? -40.357 35.097 33.238 1.00 84.62 284 ARG A N 1
ATOM 2020 C CA . ARG A 1 284 ? -40.445 34.484 34.574 1.00 84.62 284 ARG A CA 1
ATOM 2021 C C . ARG A 1 284 ? -40.497 35.560 35.653 1.00 84.62 284 ARG A C 1
ATOM 2023 O O . ARG A 1 284 ? -39.712 36.502 35.620 1.00 84.62 284 ARG A O 1
ATOM 2030 N N . ILE A 1 285 ? -41.382 35.372 36.625 1.00 82.19 285 ILE A N 1
ATOM 2031 C CA . ILE A 1 285 ? -41.467 36.178 37.842 1.00 82.19 285 ILE A CA 1
ATOM 2032 C C . ILE A 1 285 ? -40.673 35.447 38.921 1.00 82.19 285 ILE A C 1
ATOM 2034 O O . ILE A 1 285 ? -40.980 34.298 39.241 1.00 82.19 285 ILE A O 1
ATOM 2038 N N . SER A 1 286 ? -39.655 36.097 39.478 1.00 82.19 286 SER A N 1
ATOM 2039 C CA . SER A 1 286 ? -38.919 35.578 40.632 1.00 82.19 286 SER A CA 1
ATOM 2040 C C . SER A 1 286 ? -39.492 36.191 41.897 1.00 82.19 286 SER A C 1
ATOM 2042 O O . SER A 1 286 ? -39.401 37.400 42.074 1.00 82.19 286 SER A O 1
ATOM 2044 N N . GLN A 1 287 ? -40.066 35.350 42.750 1.00 84.81 287 GLN A N 1
ATOM 2045 C CA . GLN A 1 287 ? -40.568 35.744 44.059 1.00 84.81 287 GLN A CA 1
ATOM 2046 C C . GLN A 1 287 ? -39.624 35.261 45.148 1.00 84.81 287 GLN A C 1
ATOM 2048 O O . GLN A 1 287 ? -39.021 34.187 45.023 1.00 84.81 287 GLN A O 1
ATOM 2053 N N . GLN A 1 288 ? -39.520 36.030 46.221 1.00 85.75 288 GLN A N 1
ATOM 2054 C CA . GLN A 1 288 ? -38.721 35.699 47.392 1.00 85.75 288 GLN A CA 1
ATOM 2055 C C . GLN A 1 288 ? -39.604 35.723 48.637 1.00 85.75 288 GLN A C 1
ATOM 2057 O O . GLN A 1 288 ? -40.534 36.512 48.727 1.00 85.75 288 GLN A O 1
ATOM 2062 N N . GLN A 1 289 ? -39.336 34.859 49.607 1.00 87.88 289 GLN A N 1
ATOM 2063 C CA . GLN A 1 289 ? -39.939 34.970 50.933 1.00 87.88 289 GLN A CA 1
ATOM 2064 C C . GLN A 1 289 ? -38.855 34.857 51.996 1.00 87.88 289 GLN A C 1
ATOM 2066 O O . GLN A 1 289 ? -37.917 34.062 51.866 1.00 87.88 289 GLN A O 1
ATOM 2071 N N . ALA A 1 290 ? -38.985 35.661 53.046 1.00 86.12 290 ALA A N 1
ATOM 2072 C CA . ALA A 1 290 ? -38.122 35.565 54.210 1.00 86.12 290 ALA A CA 1
ATOM 2073 C C . ALA A 1 290 ? -38.585 34.412 55.106 1.00 86.12 290 ALA A C 1
ATOM 2075 O O . ALA A 1 290 ? -39.775 34.265 55.381 1.00 86.12 290 ALA A O 1
ATOM 2076 N N . ILE A 1 291 ? -37.634 33.620 55.578 1.00 85.44 291 ILE A N 1
ATOM 2077 C CA . ILE A 1 291 ? -37.814 32.638 56.641 1.00 85.44 291 ILE A CA 1
ATOM 2078 C C . ILE A 1 291 ? -37.240 33.270 57.902 1.00 85.44 291 ILE A C 1
ATOM 2080 O O . ILE A 1 291 ? -36.037 33.537 57.972 1.00 85.44 291 ILE A O 1
ATOM 2084 N N . THR A 1 292 ? -38.097 33.542 58.880 1.00 83.00 292 THR A N 1
ATOM 2085 C CA . THR A 1 292 ? -37.697 34.069 60.186 1.00 83.00 292 THR A CA 1
ATOM 2086 C C . THR A 1 292 ? -37.749 32.971 61.239 1.00 83.00 292 THR A C 1
ATOM 2088 O O . THR A 1 292 ? -38.375 31.930 61.051 1.00 83.00 292 THR A O 1
ATOM 2091 N N . CYS A 1 293 ? -37.044 33.193 62.341 1.00 80.69 293 CYS A N 1
ATOM 2092 C CA . CYS A 1 293 ? -36.930 32.241 63.433 1.00 80.69 293 CYS A CA 1
ATOM 2093 C C . CYS A 1 293 ? -37.537 32.844 64.693 1.00 80.69 293 CYS A C 1
ATOM 2095 O O . CYS A 1 293 ? -37.262 34.007 65.001 1.00 80.69 293 CYS A O 1
ATOM 2097 N N . ASP A 1 294 ? -38.346 32.073 65.415 1.00 78.25 294 ASP A N 1
ATOM 2098 C CA . ASP A 1 294 ? -38.790 32.463 66.751 1.00 78.25 294 ASP A CA 1
ATOM 2099 C C . ASP A 1 294 ? -37.726 32.163 67.820 1.00 78.25 294 ASP A C 1
ATOM 2101 O O . ASP A 1 294 ? -36.699 31.527 67.568 1.00 78.25 294 ASP A O 1
ATOM 2105 N N . ALA A 1 295 ? -37.981 32.639 69.040 1.00 63.97 295 ALA A N 1
ATOM 2106 C CA . ALA A 1 295 ? -37.073 32.498 70.177 1.00 63.97 295 ALA A CA 1
ATOM 2107 C C . ALA A 1 295 ? -36.847 31.038 70.626 1.00 63.97 295 ALA A C 1
ATOM 2109 O O . ALA A 1 295 ? -35.951 30.786 71.430 1.00 63.97 295 ALA A O 1
ATOM 2110 N N . HIS A 1 296 ? -37.633 30.085 70.115 1.00 63.12 296 HIS A N 1
ATOM 2111 C CA . HIS A 1 296 ? -37.532 28.656 70.413 1.00 63.12 296 HIS A CA 1
ATOM 2112 C C . HIS A 1 296 ? -36.987 27.838 69.231 1.00 63.12 296 HIS A C 1
ATOM 2114 O O . HIS A 1 296 ? -36.908 26.613 69.319 1.00 63.12 296 HIS A O 1
ATOM 2120 N N . GLY A 1 297 ? -36.571 28.496 68.144 1.00 67.00 297 GLY A N 1
ATOM 2121 C CA . GLY A 1 297 ? -35.989 27.849 66.969 1.00 67.00 297 GLY A CA 1
ATOM 2122 C C . GLY A 1 297 ? -37.010 27.349 65.943 1.00 67.00 297 GLY A C 1
ATOM 2123 O O . GLY A 1 297 ? -36.622 26.638 65.015 1.00 67.00 297 GLY A O 1
ATOM 2124 N N . GLY A 1 298 ? -38.287 27.717 66.070 1.00 74.56 298 GLY A N 1
ATOM 2125 C CA . GLY A 1 29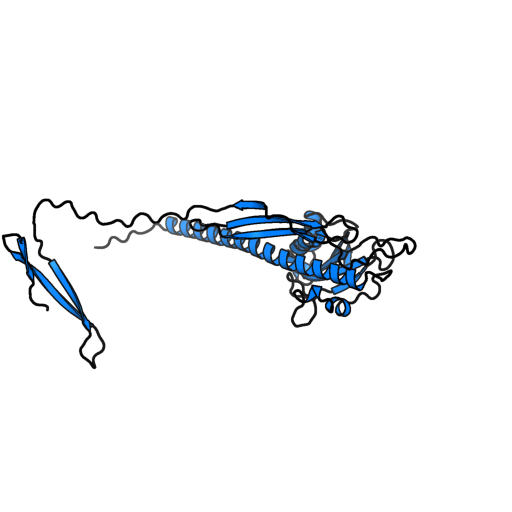8 ? -39.320 27.462 65.066 1.00 74.56 298 GLY A CA 1
ATOM 2126 C C . GLY A 1 298 ? -39.183 28.391 63.856 1.00 74.56 298 GLY A C 1
ATOM 2127 O O . GLY A 1 298 ? -38.932 29.588 64.008 1.00 74.56 298 GLY A O 1
ATOM 2128 N N . GLN A 1 299 ? -39.337 27.845 62.645 1.00 82.12 299 GLN A N 1
ATOM 2129 C CA . GLN A 1 299 ? -39.311 28.616 61.396 1.00 82.12 299 GLN A CA 1
ATOM 2130 C C . GLN A 1 299 ? -40.699 29.156 61.045 1.00 82.12 299 GLN A C 1
ATOM 2132 O O . GLN A 1 299 ? -41.667 28.398 60.988 1.00 82.12 299 GLN A O 1
ATOM 2137 N N . HIS A 1 300 ? -40.769 30.446 60.720 1.00 81.38 300 HIS A N 1
ATOM 2138 C CA . HIS A 1 300 ? -41.967 31.122 60.226 1.00 81.38 300 HIS A CA 1
ATOM 2139 C C . HIS A 1 300 ? -41.718 31.639 58.809 1.00 81.38 300 HIS A C 1
ATOM 2141 O O . HIS A 1 300 ? -40.730 32.323 58.541 1.00 81.38 300 HIS A O 1
ATOM 2147 N N . LEU A 1 301 ? -42.615 31.292 57.887 1.00 86.00 301 LEU A N 1
ATOM 2148 C CA . LEU A 1 301 ? -42.533 31.699 56.485 1.00 86.00 301 LEU A CA 1
ATOM 2149 C C . LEU A 1 301 ? -43.285 33.020 56.304 1.00 86.00 301 LEU A C 1
ATOM 2151 O O . LEU A 1 301 ? -44.493 33.090 56.537 1.00 86.00 301 LEU A O 1
ATOM 2155 N N . GLY A 1 302 ? -42.567 34.064 55.895 1.00 82.94 302 GLY A N 1
ATOM 2156 C CA . GLY A 1 302 ? -43.162 35.328 55.479 1.00 82.94 302 GLY A CA 1
ATOM 2157 C C . GLY A 1 302 ? -43.914 35.201 54.147 1.00 82.94 302 GLY A C 1
ATOM 2158 O O . GLY A 1 302 ? -43.810 34.184 53.462 1.00 82.94 302 GLY A O 1
ATOM 2159 N N . PRO A 1 303 ? -44.677 36.227 53.746 1.00 85.31 303 PRO A N 1
ATOM 2160 C CA . PRO A 1 303 ? -45.343 36.227 52.451 1.00 85.31 303 PRO A CA 1
ATOM 2161 C C . PRO A 1 303 ? -44.324 36.241 51.301 1.00 85.31 303 PRO A C 1
ATOM 2163 O O . PRO A 1 303 ? -43.248 36.827 51.415 1.00 85.31 303 PRO A O 1
ATOM 2166 N N . TRP A 1 304 ? -44.695 35.631 50.173 1.00 82.38 304 TRP A N 1
ATOM 2167 C CA . TRP A 1 304 ? -43.950 35.754 48.920 1.00 82.38 304 TRP A CA 1
ATOM 2168 C C . TRP A 1 304 ? -44.093 37.170 48.359 1.00 82.38 304 TRP A C 1
ATOM 2170 O O . TRP A 1 304 ? -45.219 37.622 48.130 1.00 82.38 304 TRP A O 1
ATOM 2180 N N . THR A 1 305 ? -42.966 37.829 48.107 1.00 75.94 305 THR A N 1
ATOM 2181 C CA . THR A 1 305 ? -42.866 39.142 47.458 1.00 75.94 305 THR A CA 1
ATOM 2182 C C . THR A 1 305 ? -42.150 39.064 46.121 1.00 75.94 305 THR A C 1
ATOM 2184 O O . THR A 1 305 ? -41.322 38.143 45.920 1.00 75.94 305 THR A O 1
#

Sequence (305 aa):
MRRARAYTLLEILIVLAVLAGATVGVLRLFSMSDVKAEAQKEQRSISALVDAVRGVYAASPSYEGVDMSLVAKQASLAGVLRASGLPVSAFSGDLLTLRAATVRVPNDAFSITVGGLDRKNCAAVIPALAGETTQVATISGGNIQTTPHRVPDGAAIAQACAGGFFAKGTGGVVLVYYRPRATGNAVARGPLCAVSCSPQTETQTIACPTGQIGQINQTRENTCSTDACPVPVIGSWTTVSSSCAVAPTPPPPIVPTAPKDPGLACTPSVQIRSLGCPQPQLGRISQQQAITCDAHGGQHLGPWT

Foldseek 3Di:
DDDDDPDDPVNVVVVVVVVVVVVVVVVVVVVVVVLVVLLVLQQLLVVLLVLLLCLQCVVPPACPPPDQQSSLPDPSCPVQADPVSFHARSLARHGWDKDFDDDPDGRQKMKIKHWQAALVSQLSNLVSHQPQFQWKWKDAPNDTHTDPGDSDDSVVSNVRSPGPCNNVSGMMMMGMHHDDDPPDDPDDDDDPQSDDDDKDKDKDKDADPPQWGWIWIWIFIFDWDPDPHTDTDTGDTDTPDTPIDGDPDDDPPPPVPPPPDPDQDQDKDKDWDWDADPPPDGDIDIWIWIWDADPVNDTDIGDTD

Secondary structure (DSSP, 8-state):
--------HHHHHHHHHHHHHHHHHHHHHHHHHHHHHHHHHHHHHHHHHHHHHHHHTTT-SS-TT--HHHHTTSGGGTTT--TTSS-B-TTTSPBPEEEEE-SSSTT-EEEEEEEEE-HHHHHHHHHHHGGG-SEEEEEETTEEEEPPSSPPPHHHHHHHTTSHHHHTT-EEEEEEEE-----S---------------EEEEEEEEPPTTEESEEEEEEEEEE-SSSSPPEEPPPPEEEEE--EEPPPPPPP---------S-----EEEEEEEEPPTT--SEEEEEEEEEE-TTS-EEEPPP-

pLDDT: mean 73.83, std 13.28, range [36.19, 90.81]